Protein AF-0000000084946334 (afdb_homodimer)

Solvent-accessible surface area (backbone atoms only — not comparable to full-atom values): 16985 Å² total; per-residue (Å²): 133,82,80,73,72,42,67,60,25,64,68,60,40,52,51,62,72,65,58,44,69,63,40,27,40,30,40,33,20,52,80,64,54,52,48,90,84,29,99,57,47,50,46,86,84,33,42,79,44,80,56,33,40,30,64,47,22,31,30,51,65,62,51,51,57,37,48,54,71,71,43,62,58,54,29,34,40,33,40,54,61,19,65,70,76,23,49,69,63,46,48,49,48,30,72,74,51,34,62,91,31,55,42,72,37,56,55,83,60,56,43,57,57,49,56,49,67,17,57,30,37,38,33,26,13,13,73,51,66,63,36,45,38,33,38,28,29,34,58,105,59,82,82,78,53,69,67,44,65,75,67,47,82,74,79,131,132,81,82,74,73,42,69,59,25,64,69,61,39,54,51,60,72,64,59,44,69,64,40,28,40,29,40,33,19,51,80,62,54,53,46,90,83,29,98,59,46,49,47,86,84,34,42,80,45,80,56,34,40,29,64,47,23,32,28,52,66,61,52,50,56,38,47,55,72,70,44,61,59,54,30,35,41,34,39,53,60,18,64,72,74,23,50,70,64,45,49,49,47,30,72,74,51,36,60,92,30,56,43,72,37,54,56,83,62,57,44,57,55,51,55,50,68,18,60,30,36,38,33,26,13,13,72,51,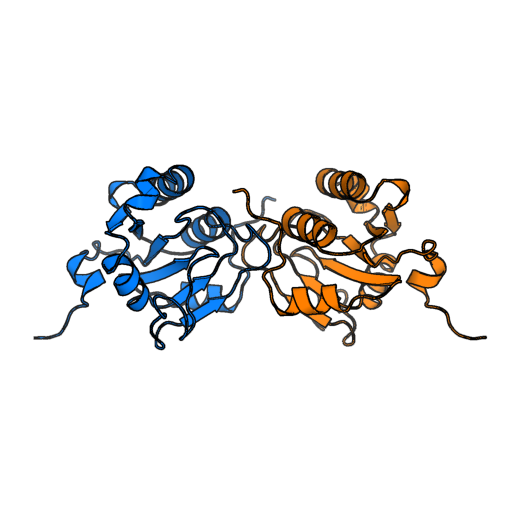67,63,36,44,38,33,38,28,28,35,58,104,60,82,83,77,53,67,66,44,66,73,67,47,83,73,80,132

Structure (mmCIF, N/CA/C/O backbone):
data_AF-0000000084946334-model_v1
#
loop_
_entity.id
_entity.type
_entity.pdbx_description
1 polymer 'D-ribose pyranase'
#
loop_
_atom_site.group_PDB
_atom_site.id
_atom_site.type_symbol
_atom_site.label_atom_id
_atom_site.label_alt_id
_atom_site.label_comp_id
_atom_site.label_asym_id
_atom_site.label_entity_id
_atom_site.label_seq_id
_atom_site.pdbx_PDB_ins_code
_atom_site.Cartn_x
_atom_site.Cartn_y
_atom_site.Cartn_z
_atom_site.occupancy
_atom_site.B_iso_or_equiv
_atom_site.auth_seq_id
_atom_site.auth_comp_id
_atom_site.auth_asym_id
_atom_site.auth_atom_id
_atom_site.pdbx_PDB_model_num
ATOM 1 N N . MET A 1 1 ? -21.203 -2.42 -9.164 1 55.62 1 MET A N 1
ATOM 2 C CA . MET A 1 1 ? -21.125 -1.309 -8.219 1 55.62 1 MET A CA 1
ATOM 3 C C . MET A 1 1 ? -19.688 -0.862 -8.023 1 55.62 1 MET A C 1
ATOM 5 O O . MET A 1 1 ? -18.766 -1.683 -8.062 1 55.62 1 MET A O 1
ATOM 9 N N . LYS A 1 2 ? -19.438 0.463 -8.094 1 67 2 LYS A N 1
ATOM 10 C CA . LYS A 1 2 ? -18.094 0.949 -7.828 1 67 2 LYS A CA 1
ATOM 11 C C . LYS A 1 2 ? -17.766 0.881 -6.34 1 67 2 LYS A C 1
ATOM 13 O O . LYS A 1 2 ? -18.547 1.339 -5.504 1 67 2 LYS A O 1
ATOM 18 N N . PRO A 1 3 ? -16.656 0.311 -6.074 1 76.12 3 PRO A N 1
ATOM 19 C CA . PRO A 1 3 ? -16.359 0.189 -4.645 1 76.12 3 PRO A CA 1
ATOM 20 C C . PRO A 1 3 ? -16.188 1.542 -3.959 1 76.12 3 PRO A C 1
ATOM 22 O O . PRO A 1 3 ? -15.688 2.488 -4.574 1 76.12 3 PRO A O 1
ATOM 25 N N . LYS A 1 4 ? -16.812 1.619 -2.756 1 86.88 4 LYS A N 1
ATOM 26 C CA . LYS A 1 4 ? -16.594 2.787 -1.91 1 86.88 4 LYS A CA 1
ATOM 27 C C . LYS A 1 4 ? -15.141 2.84 -1.432 1 86.88 4 LYS A C 1
ATOM 29 O O . LYS A 1 4 ? -14.508 1.799 -1.226 1 86.88 4 LYS A O 1
ATOM 34 N N . LYS A 1 5 ? -14.609 4.047 -1.265 1 92.75 5 LYS A N 1
ATOM 35 C CA . LYS A 1 5 ? -13.281 4.211 -0.679 1 92.75 5 LYS A CA 1
ATOM 36 C C . LYS A 1 5 ? -13.273 3.809 0.792 1 92.75 5 LYS A C 1
ATOM 38 O O . LYS A 1 5 ? -14.125 4.25 1.566 1 92.75 5 LYS A O 1
ATOM 43 N N . ARG A 1 6 ? -12.375 2.955 1.156 1 94.94 6 ARG A N 1
ATOM 44 C CA . ARG A 1 6 ? -12.227 2.484 2.529 1 94.94 6 ARG A CA 1
ATOM 45 C C . ARG A 1 6 ? -10.758 2.426 2.938 1 94.94 6 ARG A C 1
ATOM 47 O O . ARG A 1 6 ? -9.891 2.182 2.102 1 94.94 6 ARG A O 1
ATOM 54 N N . ILE A 1 7 ? -10.578 2.682 4.141 1 97.56 7 ILE A N 1
ATOM 55 C CA . ILE A 1 7 ? -9.281 2.377 4.742 1 97.56 7 ILE A CA 1
ATOM 56 C C . ILE A 1 7 ? -9.234 0.905 5.145 1 97.56 7 ILE A C 1
ATOM 58 O O . ILE A 1 7 ? -9.961 0.475 6.043 1 97.56 7 ILE A O 1
ATOM 62 N N . LEU A 1 8 ? -8.383 0.169 4.562 1 97 8 LEU A N 1
ATOM 63 C CA . LEU A 1 8 ? -8.359 -1.275 4.766 1 97 8 LEU A CA 1
ATOM 64 C C . LEU A 1 8 ? -7.352 -1.652 5.848 1 97 8 LEU A C 1
ATOM 66 O O . LEU A 1 8 ? -7.531 -2.652 6.547 1 97 8 LEU A O 1
ATOM 70 N N . HIS A 1 9 ? -6.305 -0.856 6.012 1 97.31 9 HIS A N 1
ATOM 71 C CA . HIS A 1 9 ? -5.285 -1.108 7.023 1 97.31 9 HIS A CA 1
ATOM 72 C C . HIS A 1 9 ? -5.828 -0.856 8.43 1 97.31 9 HIS A C 1
ATOM 74 O O . HIS A 1 9 ? -6.16 0.28 8.773 1 97.31 9 HIS A O 1
ATOM 80 N N . GLU A 1 10 ? -5.859 -1.836 9.203 1 95.94 10 GLU A N 1
ATOM 81 C CA . GLU A 1 10 ? -6.559 -1.834 10.484 1 95.94 10 GLU A CA 1
ATOM 82 C C . GLU A 1 10 ? -6.062 -0.708 11.383 1 95.94 10 GLU A C 1
ATOM 84 O O . GLU A 1 10 ? -6.859 0.068 11.914 1 95.94 10 GLU A O 1
ATOM 89 N N . ARG A 1 11 ? -4.723 -0.629 11.578 1 97.75 11 ARG A N 1
ATOM 90 C CA . ARG A 1 11 ? -4.172 0.371 12.484 1 97.75 11 ARG A CA 1
ATOM 91 C C . ARG A 1 11 ? -4.418 1.782 11.961 1 97.75 11 ARG A C 1
ATOM 93 O O . ARG A 1 11 ? -4.758 2.684 12.734 1 97.75 11 ARG A O 1
ATOM 100 N N . LEU A 1 12 ? -4.285 1.991 10.703 1 98.25 12 LEU A N 1
ATOM 101 C CA . LEU A 1 12 ? -4.555 3.297 10.102 1 98.25 12 LEU A CA 1
ATOM 102 C C . LEU A 1 12 ? -6.016 3.688 10.297 1 98.25 12 LEU A C 1
ATOM 104 O O . LEU A 1 12 ? -6.316 4.832 10.648 1 98.25 12 LEU A O 1
ATOM 108 N N . ALA A 1 13 ? -6.867 2.754 10.086 1 97.94 13 ALA A N 1
ATOM 109 C CA . ALA A 1 13 ? -8.289 3.008 10.289 1 97.94 13 ALA A CA 1
ATOM 110 C C . ALA A 1 13 ? -8.57 3.441 11.727 1 97.94 13 ALA A C 1
ATOM 112 O O . ALA A 1 13 ? -9.328 4.387 11.961 1 97.94 13 ALA A O 1
ATOM 113 N N . ALA A 1 14 ? -7.961 2.721 12.633 1 98.06 14 ALA A N 1
ATOM 114 C CA . ALA A 1 14 ? -8.156 3.029 14.047 1 98.06 14 ALA A CA 1
ATOM 115 C C . ALA A 1 14 ? -7.648 4.43 14.383 1 98.06 14 ALA A C 1
ATOM 117 O O . ALA A 1 14 ? -8.297 5.172 15.125 1 98.06 14 ALA A O 1
ATOM 118 N N . VAL A 1 15 ? -6.535 4.836 13.859 1 97.88 15 VAL A N 1
ATOM 119 C CA . VAL A 1 15 ? -5.957 6.152 14.109 1 97.88 15 VAL A CA 1
ATOM 120 C C . VAL A 1 15 ? -6.879 7.234 13.555 1 97.88 15 VAL A C 1
ATOM 122 O O . VAL A 1 15 ? -7.184 8.211 14.242 1 97.88 15 VAL A O 1
ATOM 125 N N . VAL A 1 16 ? -7.379 7.043 12.344 1 97.81 16 VAL A N 1
ATOM 126 C CA . VAL A 1 16 ? -8.242 8.039 11.711 1 97.81 16 VAL A CA 1
ATOM 127 C C . VAL A 1 16 ? -9.523 8.195 12.516 1 97.81 16 VAL A C 1
ATOM 129 O O . VAL A 1 16 ? -9.984 9.312 12.75 1 97.81 16 VAL A O 1
ATOM 132 N N . ALA A 1 17 ? -10.039 7.078 12.984 1 96.56 17 ALA A N 1
ATOM 133 C CA . ALA A 1 17 ? -11.258 7.113 13.789 1 96.56 17 ALA A CA 1
ATOM 134 C C . ALA A 1 17 ? -11.023 7.836 15.109 1 96.56 17 ALA A C 1
ATOM 136 O O . ALA A 1 17 ? -11.953 8.406 15.688 1 96.56 17 ALA A O 1
ATOM 137 N N . SER A 1 18 ? -9.852 7.848 15.547 1 96.88 18 SER A N 1
ATOM 138 C CA . SER A 1 18 ? -9.555 8.383 16.875 1 96.88 18 SER A CA 1
ATOM 139 C C . SER A 1 18 ? -9.07 9.828 16.797 1 96.88 18 SER A C 1
ATOM 141 O O . SER A 1 18 ? -8.82 10.461 17.812 1 96.88 18 SER A O 1
ATOM 143 N N . LEU A 1 19 ? -8.867 10.406 15.648 1 96.62 19 LEU A N 1
ATOM 144 C CA . LEU A 1 19 ? -8.422 11.781 15.477 1 96.62 19 LEU A CA 1
ATOM 145 C C . LEU A 1 19 ? -9.445 12.758 16.047 1 96.62 19 LEU A C 1
ATOM 147 O O . LEU A 1 19 ? -10.656 12.57 15.867 1 96.62 19 LEU A O 1
ATOM 151 N N . ARG A 1 20 ? -8.945 13.734 16.656 1 95 20 ARG A N 1
ATOM 152 C CA . ARG A 1 20 ? -9.781 14.812 17.188 1 95 20 ARG A CA 1
ATOM 153 C C . ARG A 1 20 ? -9.359 16.156 16.625 1 95 20 ARG A C 1
ATOM 155 O O . ARG A 1 20 ? -8.281 16.297 16.047 1 95 20 ARG A O 1
ATOM 162 N N . HIS A 1 21 ? -10.164 17.125 16.859 1 95.31 21 HIS A N 1
ATOM 163 C CA . HIS A 1 21 ? -9.984 18.438 16.266 1 95.31 21 HIS A CA 1
ATOM 164 C C . HIS A 1 21 ? -8.578 18.969 16.531 1 95.31 21 HIS A C 1
ATOM 166 O O . HIS A 1 21 ? -8.133 19.031 17.672 1 95.31 21 HIS A O 1
ATOM 172 N N . GLY A 1 22 ? -7.906 19.266 15.438 1 94.56 22 GLY A N 1
ATOM 173 C CA . GLY A 1 22 ? -6.598 19.891 15.539 1 94.56 22 GLY A CA 1
ATOM 174 C C . GLY A 1 22 ? -5.457 18.891 15.602 1 94.56 22 GLY A C 1
ATOM 175 O O . GLY A 1 22 ? -4.293 19.266 15.445 1 94.56 22 GLY A O 1
ATOM 176 N N . GLU A 1 23 ? -5.738 17.625 15.914 1 96.81 23 GLU A N 1
ATOM 177 C CA . GLU A 1 23 ? -4.699 16.594 15.781 1 96.81 23 GLU A CA 1
ATOM 178 C C . GLU A 1 23 ? -4.293 16.422 14.32 1 96.81 23 GLU A C 1
ATOM 180 O O . GLU A 1 23 ? -5.043 16.781 13.414 1 96.81 23 GLU A O 1
ATOM 185 N N . MET A 1 24 ? -3.094 15.953 14.156 1 98.19 24 MET A N 1
ATOM 186 C CA . MET A 1 24 ? -2.549 15.938 12.805 1 98.19 24 MET A CA 1
ATOM 187 C C . MET A 1 24 ? -1.991 14.562 12.461 1 98.19 24 MET A C 1
ATOM 189 O O . MET A 1 24 ? -1.573 13.82 13.352 1 98.19 24 MET A O 1
ATOM 193 N N . LEU A 1 25 ? -2.049 14.242 11.242 1 98.75 25 LEU A N 1
ATOM 194 C CA . LEU A 1 25 ? -1.525 13.008 10.664 1 98.75 25 LEU A CA 1
ATOM 195 C C . LEU A 1 25 ? -0.525 13.312 9.555 1 98.75 25 LEU A C 1
ATOM 197 O O . LEU A 1 25 ? -0.858 13.992 8.586 1 98.75 25 LEU A O 1
ATOM 201 N N . PHE A 1 26 ? 0.66 12.859 9.711 1 98.75 26 PHE A N 1
ATOM 202 C CA . PHE A 1 26 ? 1.69 13.094 8.703 1 98.75 26 PHE A CA 1
ATOM 203 C C . PHE A 1 26 ? 1.73 11.961 7.695 1 98.75 26 PHE A C 1
ATOM 205 O O . PHE A 1 26 ? 1.967 10.805 8.055 1 98.75 26 PHE A O 1
ATOM 212 N N . ILE A 1 27 ? 1.47 12.203 6.406 1 98.81 27 ILE A N 1
ATOM 213 C CA . ILE A 1 27 ? 1.681 11.297 5.289 1 98.81 27 ILE A CA 1
ATOM 214 C C . ILE A 1 27 ? 3.072 11.508 4.699 1 98.81 27 ILE A C 1
ATOM 216 O O . ILE A 1 27 ? 3.35 12.562 4.113 1 98.81 27 ILE A O 1
ATOM 220 N N . ALA A 1 28 ? 3.898 10.555 4.816 1 98.25 28 ALA A N 1
ATOM 221 C CA . ALA A 1 28 ? 5.312 10.703 4.48 1 98.25 28 ALA A CA 1
ATOM 222 C C . ALA A 1 28 ? 5.648 9.977 3.184 1 98.25 28 ALA A C 1
ATOM 224 O O . ALA A 1 28 ? 5.129 8.883 2.924 1 98.25 28 ALA A O 1
ATOM 225 N N . ASP A 1 29 ? 6.496 10.555 2.432 1 97.25 29 ASP A N 1
ATOM 226 C CA . ASP A 1 29 ? 7.039 9.867 1.262 1 97.25 29 ASP A CA 1
ATOM 227 C C . ASP A 1 29 ? 8.039 8.789 1.671 1 97.25 29 ASP A C 1
ATOM 229 O O . ASP A 1 29 ? 8.398 8.68 2.846 1 97.25 29 ASP A O 1
ATOM 233 N N . ALA A 1 30 ? 8.508 8.055 0.683 1 95.44 30 ALA A N 1
ATOM 234 C CA . ALA A 1 30 ? 9.344 6.887 0.951 1 95.44 30 ALA A CA 1
ATOM 235 C C . ALA A 1 30 ? 10.727 7.297 1.445 1 95.44 30 ALA A C 1
ATOM 237 O O . ALA A 1 30 ? 11.438 6.492 2.049 1 95.44 30 ALA A O 1
ATOM 238 N N . GLY A 1 31 ? 11.109 8.539 1.237 1 93.38 31 GLY A N 1
ATOM 239 C CA . GLY A 1 31 ? 12.438 8.992 1.602 1 93.38 31 GLY A CA 1
ATOM 240 C C . GLY A 1 31 ? 12.508 9.594 2.994 1 93.38 31 GLY A C 1
ATOM 241 O O . GLY A 1 31 ? 13.594 9.891 3.494 1 93.38 31 GLY A O 1
ATOM 242 N N . SER A 1 32 ? 11.398 9.75 3.582 1 92.25 32 SER A N 1
ATOM 243 C CA . SER A 1 32 ? 11.367 10.367 4.906 1 92.25 32 SER A CA 1
ATOM 244 C C . SER A 1 32 ? 11.867 9.398 5.973 1 92.25 32 SER A C 1
ATOM 246 O O . SER A 1 32 ? 11.219 8.391 6.262 1 92.25 32 SER A O 1
ATOM 248 N N . GLY A 1 33 ? 12.984 9.695 6.523 1 91.38 33 GLY A N 1
ATOM 249 C CA . GLY A 1 33 ? 13.523 8.875 7.598 1 91.38 33 GLY A CA 1
ATOM 250 C C . GLY A 1 33 ? 12.836 9.109 8.93 1 91.38 33 GLY A C 1
ATOM 251 O O . GLY A 1 33 ? 12.484 10.242 9.266 1 91.38 33 GLY A O 1
ATOM 252 N N . THR A 1 34 ? 12.648 7.988 9.68 1 91.75 34 THR A N 1
ATOM 253 C CA . THR A 1 34 ? 11.93 8.125 10.945 1 91.75 34 THR A CA 1
ATOM 254 C C . THR A 1 34 ? 12.711 7.465 12.078 1 91.75 34 THR A C 1
ATOM 256 O O . THR A 1 34 ? 12.406 7.672 13.25 1 91.75 34 THR A O 1
ATOM 259 N N . SER A 1 35 ? 13.727 6.719 11.695 1 91.94 35 SER A N 1
ATOM 260 C CA . SER A 1 35 ? 14.445 5.961 12.711 1 91.94 35 SER A CA 1
ATOM 261 C C . SER A 1 35 ? 15.359 6.863 13.539 1 91.94 35 SER A C 1
ATOM 263 O O . SER A 1 35 ? 15.57 8.023 13.188 1 91.94 35 SER A O 1
ATOM 265 N N . SER A 1 36 ? 15.898 6.324 14.656 1 92.5 36 SER A N 1
ATOM 266 C CA . SER A 1 36 ? 16.781 7.078 15.547 1 92.5 36 SER A CA 1
ATOM 267 C C . SER A 1 36 ? 18.078 7.461 14.844 1 92.5 36 SER A C 1
ATOM 269 O O . SER A 1 36 ? 18.812 8.32 15.328 1 92.5 36 SER A O 1
ATOM 271 N N . LYS A 1 37 ? 18.469 6.875 13.727 1 94.19 37 LYS A N 1
ATOM 272 C CA . LYS A 1 37 ? 19.703 7.141 13 1 94.19 37 LYS A CA 1
ATOM 273 C C . LYS A 1 37 ? 19.438 8.031 11.789 1 94.19 37 LYS A C 1
ATOM 275 O O . LYS A 1 37 ? 20.359 8.312 11.008 1 94.19 37 LYS A O 1
ATOM 280 N N . ALA A 1 38 ? 18.141 8.391 11.578 1 93.12 38 ALA A N 1
ATOM 281 C CA . ALA A 1 38 ? 17.797 9.312 10.492 1 93.12 38 ALA A CA 1
ATOM 282 C C . ALA A 1 38 ? 18.438 10.68 10.711 1 93.12 38 ALA A C 1
ATOM 284 O O . ALA A 1 38 ? 18.812 11.023 11.836 1 93.12 38 ALA A O 1
ATOM 285 N N . LEU A 1 39 ? 18.547 11.461 9.578 1 90.06 39 LEU A N 1
ATOM 286 C CA . LEU A 1 39 ? 19.078 12.82 9.664 1 90.06 39 LEU A CA 1
ATOM 287 C C . LEU A 1 39 ? 18.312 13.633 10.711 1 90.06 39 LEU A C 1
ATOM 289 O O . LEU A 1 39 ? 18.906 14.398 11.469 1 90.06 39 LEU A O 1
ATOM 293 N N . TYR A 1 40 ? 17 13.406 10.688 1 92.75 40 TYR A N 1
ATOM 294 C CA . TYR A 1 40 ? 16.109 13.93 11.727 1 92.75 40 TYR A CA 1
ATOM 295 C C . TYR A 1 40 ? 15.172 12.852 12.227 1 92.75 40 TYR A C 1
ATOM 297 O O . TYR A 1 40 ? 14.148 12.562 11.594 1 92.75 40 TYR A O 1
ATOM 305 N N . PRO A 1 41 ? 15.523 12.398 13.344 1 93.94 41 PRO A N 1
ATOM 306 C CA . PRO A 1 41 ? 14.695 11.312 13.859 1 93.94 41 PRO A CA 1
ATOM 307 C C . PRO A 1 41 ? 13.289 11.773 14.242 1 93.94 41 PRO A C 1
ATOM 309 O O . PRO A 1 41 ? 13.109 12.891 14.734 1 93.94 41 PRO A O 1
ATOM 312 N N . LEU A 1 42 ? 12.398 10.969 13.961 1 94.94 42 LEU A N 1
ATOM 313 C CA . LEU A 1 42 ? 11.039 11.219 14.422 1 94.94 42 LEU A CA 1
ATOM 314 C C . LEU A 1 42 ? 10.961 11.117 15.945 1 94.94 42 LEU A C 1
ATOM 316 O O . LEU A 1 42 ? 11.547 10.211 16.547 1 94.94 42 LEU A O 1
ATOM 320 N N . ASP A 1 43 ? 10.219 12.047 16.578 1 95.88 43 ASP A N 1
ATOM 321 C CA . ASP A 1 43 ? 9.984 11.977 18.016 1 95.88 43 ASP A CA 1
ATOM 322 C C . ASP A 1 43 ? 9.359 10.641 18.406 1 95.88 43 ASP A C 1
ATOM 324 O O . ASP A 1 43 ? 8.461 10.148 17.719 1 95.88 43 ASP A O 1
ATOM 328 N N . SER A 1 44 ? 9.836 10.023 19.484 1 95.44 44 SER A N 1
ATOM 329 C CA . SER A 1 44 ? 9.438 8.68 19.906 1 95.44 44 SER A CA 1
ATOM 330 C C . SER A 1 44 ? 7.969 8.633 20.312 1 95.44 44 SER A C 1
ATOM 332 O O . SER A 1 44 ? 7.379 7.559 20.391 1 95.44 44 SER A O 1
ATOM 334 N N . SER A 1 45 ? 7.387 9.789 20.625 1 95.81 45 SER A N 1
ATOM 335 C CA . SER A 1 45 ? 5.984 9.828 21.031 1 95.81 45 SER A CA 1
ATOM 336 C C . SER A 1 45 ? 5.055 9.75 19.812 1 95.81 45 SER A C 1
ATOM 338 O O . SER A 1 45 ? 3.854 9.523 19.969 1 95.81 45 SER A O 1
ATOM 340 N N . VAL A 1 46 ? 5.574 9.961 18.625 1 97.19 46 VAL A N 1
ATOM 341 C CA . VAL A 1 46 ? 4.781 9.906 17.406 1 97.19 46 VAL A CA 1
ATOM 342 C C . VAL A 1 46 ? 4.637 8.453 16.953 1 97.19 46 VAL A C 1
ATOM 344 O O . VAL A 1 46 ? 5.629 7.734 16.812 1 97.19 46 VAL A O 1
ATOM 347 N N . GLU A 1 47 ? 3.428 8.031 16.781 1 97.81 47 GLU A N 1
ATOM 348 C CA . GLU A 1 47 ? 3.199 6.68 16.297 1 97.81 47 GLU A CA 1
ATOM 349 C C . GLU A 1 47 ? 3.66 6.535 14.844 1 97.81 47 GLU A C 1
ATOM 351 O O . GLU A 1 47 ? 3.387 7.402 14.016 1 97.81 47 GLU A O 1
ATOM 356 N N . TYR A 1 48 ? 4.336 5.465 14.617 1 97.5 48 TYR A N 1
ATOM 357 C CA . TYR A 1 48 ? 4.844 5.176 13.273 1 97.5 48 TYR A CA 1
ATOM 358 C C . TYR A 1 48 ? 4.078 4.023 12.641 1 97.5 48 TYR A C 1
ATOM 360 O O . TYR A 1 48 ? 4.098 2.9 13.141 1 97.5 48 TYR A O 1
ATOM 368 N N . ILE A 1 49 ? 3.342 4.293 11.562 1 97.88 49 ILE A N 1
ATOM 369 C CA . ILE A 1 49 ? 2.596 3.307 10.789 1 97.88 49 ILE A CA 1
ATOM 370 C C . ILE A 1 49 ? 3.25 3.123 9.422 1 97.88 49 ILE A C 1
ATOM 372 O O . ILE A 1 49 ? 3.098 3.969 8.531 1 97.88 49 ILE A O 1
ATOM 376 N N . ASP A 1 50 ? 3.914 2.051 9.258 1 97.44 50 ASP A N 1
ATOM 377 C CA . ASP A 1 50 ? 4.625 1.747 8.023 1 97.44 50 ASP A CA 1
ATOM 378 C C . ASP A 1 50 ? 3.732 0.979 7.051 1 97.44 50 ASP A C 1
ATOM 380 O O . ASP A 1 50 ? 3.373 -0.172 7.309 1 97.44 50 ASP A O 1
ATOM 384 N N . VAL A 1 51 ? 3.391 1.682 5.895 1 98.25 51 VAL A N 1
ATOM 385 C CA . VAL A 1 51 ? 2.527 1.005 4.934 1 98.25 51 VAL A CA 1
ATOM 386 C C . VAL A 1 51 ? 3.227 0.919 3.582 1 98.25 51 VAL A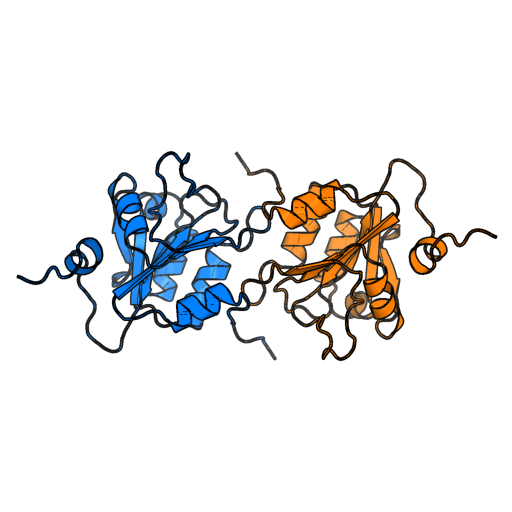 C 1
ATOM 388 O O . VAL A 1 51 ? 2.584 0.681 2.557 1 98.25 51 VAL A O 1
ATOM 391 N N . GLU A 1 52 ? 4.484 1.224 3.543 1 97.5 52 GLU A N 1
ATOM 392 C CA . GLU A 1 52 ? 5.223 1.067 2.295 1 97.5 52 GLU A CA 1
ATOM 393 C C . GLU A 1 52 ? 5.227 -0.387 1.834 1 97.5 52 GLU A C 1
ATOM 395 O O . GLU A 1 52 ? 5.383 -1.302 2.645 1 97.5 52 GLU A O 1
ATOM 400 N N . VAL A 1 53 ? 5.031 -0.578 0.51 1 98.19 53 VAL A N 1
ATOM 401 C CA . VAL A 1 53 ? 5.004 -1.944 0 1 98.19 53 VAL A CA 1
ATOM 402 C C . VAL A 1 53 ? 6.051 -2.109 -1.099 1 98.19 53 VAL A C 1
ATOM 404 O O . VAL A 1 53 ? 7.012 -2.865 -0.94 1 98.19 53 VAL A O 1
ATOM 407 N N . VAL A 1 54 ? 5.879 -1.355 -2.168 1 97.5 54 VAL A N 1
ATOM 408 C CA . VAL A 1 54 ? 6.832 -1.293 -3.27 1 97.5 54 VAL A CA 1
ATOM 409 C C . VAL A 1 54 ? 7.047 0.161 -3.686 1 97.5 54 VAL A C 1
ATOM 411 O O . VAL A 1 54 ? 6.293 1.048 -3.279 1 97.5 54 VAL A O 1
ATOM 414 N N . THR A 1 55 ? 8.086 0.363 -4.473 1 96.12 55 THR A N 1
ATOM 415 C CA . THR A 1 55 ? 8.359 1.712 -4.957 1 96.12 55 THR A CA 1
ATOM 416 C C . THR A 1 55 ? 7.121 2.312 -5.613 1 96.12 55 THR A C 1
ATOM 418 O O . THR A 1 55 ? 6.539 1.708 -6.516 1 96.12 55 THR A O 1
ATOM 421 N N . GLY A 1 56 ? 6.676 3.447 -5.027 1 96.69 56 GLY A N 1
ATOM 422 C CA . GLY A 1 56 ? 5.578 4.191 -5.621 1 96.69 56 GLY A CA 1
ATOM 423 C C . GLY A 1 56 ? 4.227 3.816 -5.055 1 96.69 56 GLY A C 1
ATOM 424 O O . GLY A 1 56 ? 3.217 4.457 -5.359 1 96.69 56 GLY A O 1
ATOM 425 N N . SER A 1 57 ? 4.191 2.764 -4.164 1 97.75 57 SER A N 1
ATOM 426 C CA . SER A 1 57 ? 2.895 2.262 -3.719 1 97.75 57 SER A CA 1
ATOM 427 C C . SER A 1 57 ? 2.947 1.804 -2.266 1 97.75 57 SER A C 1
ATOM 429 O O . SER A 1 57 ? 3.885 1.113 -1.86 1 97.75 57 SER A O 1
ATOM 431 N N . PRO A 1 58 ? 1.768 2.166 -1.564 1 98 58 PRO A N 1
ATOM 432 C CA . PRO A 1 58 ? 0.732 3.139 -1.922 1 98 58 PRO A CA 1
ATOM 433 C C . PRO A 1 58 ? 1.299 4.527 -2.203 1 98 58 PRO A C 1
ATOM 435 O O . PRO A 1 58 ? 2.305 4.922 -1.608 1 98 58 PRO A O 1
ATOM 438 N N . SER A 1 59 ? 0.647 5.203 -3.1 1 98.25 59 SER A N 1
ATOM 439 C CA . SER A 1 59 ? 1.077 6.559 -3.422 1 98.25 59 SER A CA 1
ATOM 440 C C . SER A 1 59 ? 0.46 7.574 -2.467 1 98.25 59 SER A C 1
ATOM 442 O O . SER A 1 59 ? -0.502 7.266 -1.761 1 98.25 59 SER A O 1
ATOM 444 N N . PHE A 1 60 ? 1.022 8.742 -2.494 1 98.56 60 PHE A N 1
ATOM 445 C CA . PHE A 1 60 ? 0.456 9.867 -1.761 1 98.56 60 PHE A CA 1
ATOM 446 C C . PHE A 1 60 ? -1.001 10.094 -2.148 1 98.56 60 PHE A C 1
ATOM 448 O O . PHE A 1 60 ? -1.866 10.234 -1.281 1 98.56 60 PHE A O 1
ATOM 455 N N . GLU A 1 61 ? -1.262 10.055 -3.426 1 98.56 61 GLU A N 1
ATOM 456 C CA . GLU A 1 61 ? -2.609 10.281 -3.941 1 98.56 61 GLU A CA 1
ATOM 457 C C . GLU A 1 61 ? -3.58 9.219 -3.439 1 98.56 61 GLU A C 1
ATOM 459 O O . GLU A 1 61 ? -4.688 9.531 -3.002 1 98.56 61 GLU A O 1
ATOM 464 N N . ASP A 1 62 ? -3.115 7.91 -3.49 1 97.75 62 ASP A N 1
ATOM 465 C CA . ASP A 1 62 ? -3.961 6.828 -3 1 97.75 62 ASP A CA 1
ATOM 466 C C . ASP A 1 62 ? -4.398 7.082 -1.56 1 97.75 62 ASP A C 1
ATOM 468 O O . ASP A 1 62 ? -5.586 6.984 -1.238 1 97.75 62 ASP A O 1
ATOM 472 N N . ILE A 1 63 ? -3.463 7.453 -0.745 1 98.31 63 ILE A N 1
ATOM 473 C CA . ILE A 1 63 ? -3.67 7.574 0.694 1 98.31 63 ILE A CA 1
ATOM 474 C C . ILE A 1 63 ? -4.516 8.812 0.991 1 98.31 63 ILE A C 1
ATOM 476 O O . ILE A 1 63 ? -5.57 8.711 1.617 1 98.31 63 ILE A O 1
ATOM 480 N N . VAL A 1 64 ? -4.172 9.938 0.436 1 98.69 64 VAL A N 1
ATOM 481 C CA . VAL A 1 64 ? -4.781 11.203 0.822 1 98.69 64 VAL A CA 1
ATOM 482 C C . VAL A 1 64 ? -6.219 11.266 0.317 1 98.69 64 VAL A C 1
ATOM 484 O O . VAL A 1 64 ? -7.117 11.711 1.034 1 98.69 64 VAL A O 1
ATOM 487 N N . THR A 1 65 ? -6.418 10.789 -0.895 1 98.5 65 THR A N 1
ATOM 488 C CA . THR A 1 65 ? -7.77 10.812 -1.441 1 98.5 65 THR A CA 1
ATOM 489 C C . THR A 1 65 ? -8.711 9.961 -0.595 1 98.5 65 THR A C 1
ATOM 491 O O . THR A 1 65 ? -9.844 10.359 -0.329 1 98.5 65 THR A O 1
ATOM 494 N N . THR A 1 66 ? -8.242 8.836 -0.176 1 98.38 66 THR A N 1
ATOM 495 C CA . THR A 1 66 ? -9.07 7.945 0.63 1 98.38 66 THR A CA 1
ATOM 496 C C . THR A 1 66 ? -9.289 8.523 2.025 1 98.38 66 THR A C 1
ATOM 498 O O . THR A 1 66 ? -10.398 8.484 2.555 1 98.38 66 THR A O 1
ATOM 501 N N . LEU A 1 67 ? -8.227 9.047 2.641 1 98.38 67 LEU A N 1
ATOM 502 C CA . LEU A 1 67 ? -8.344 9.602 3.986 1 98.38 67 LEU A CA 1
ATOM 503 C C . LEU A 1 67 ? -9.32 10.766 4.02 1 98.38 67 LEU A C 1
ATOM 505 O O . LEU A 1 67 ? -10.148 10.867 4.93 1 98.38 67 LEU A O 1
ATOM 509 N N . VAL A 1 68 ? -9.25 11.633 3.012 1 97.75 68 VAL A N 1
ATOM 510 C CA . VAL A 1 68 ? -10.133 12.797 2.979 1 97.75 68 VAL A CA 1
ATOM 511 C C . VAL A 1 68 ? -11.57 12.352 2.74 1 97.75 68 VAL A C 1
ATOM 513 O O . VAL A 1 68 ? -12.508 12.938 3.283 1 97.75 68 VAL A O 1
ATOM 516 N N . ALA A 1 69 ? -11.742 11.297 2.029 1 96.94 69 ALA A N 1
ATOM 517 C CA . ALA A 1 69 ? -13.07 10.773 1.748 1 96.94 69 ALA A CA 1
ATOM 518 C C . ALA A 1 69 ? -13.664 10.094 2.979 1 96.94 69 ALA A C 1
ATOM 520 O O . ALA A 1 69 ? -14.883 10.117 3.184 1 96.94 69 ALA A O 1
ATOM 521 N N . CYS A 1 70 ? -12.836 9.5 3.793 1 96.06 70 CYS A N 1
ATOM 522 C CA . CYS A 1 70 ? -13.305 8.641 4.875 1 96.06 70 CYS A CA 1
ATOM 523 C C . CYS A 1 70 ? -13.242 9.359 6.215 1 96.06 70 CYS A C 1
ATOM 525 O O . CYS A 1 70 ? -13.852 8.922 7.191 1 96.06 70 CYS A O 1
ATOM 527 N N . GLY A 1 71 ? -12.477 10.43 6.246 1 94.81 71 GLY A N 1
ATOM 528 C CA . GLY A 1 71 ? -12.273 11.141 7.5 1 94.81 71 GLY A CA 1
ATOM 529 C C . GLY A 1 71 ? -12.594 12.625 7.406 1 94.81 71 GLY A C 1
ATOM 530 O O . GLY A 1 71 ? -12.875 13.133 6.32 1 94.81 71 GLY A O 1
ATOM 531 N N . ASP A 1 72 ? -12.594 13.258 8.555 1 94.94 72 ASP A N 1
ATOM 532 C CA . ASP A 1 72 ? -12.836 14.695 8.633 1 94.94 72 ASP A CA 1
ATOM 533 C C . ASP A 1 72 ? -11.523 15.469 8.727 1 94.94 72 ASP A C 1
ATOM 535 O O . ASP A 1 72 ? -10.914 15.547 9.797 1 94.94 72 ASP A O 1
ATOM 539 N N . PHE A 1 73 ? -11.109 16.016 7.625 1 97.62 73 PHE A N 1
ATOM 540 C CA . PHE A 1 73 ? -9.906 16.828 7.566 1 97.62 73 PHE A CA 1
ATOM 541 C C . PHE A 1 73 ? -10.219 18.234 7.074 1 97.62 73 PHE A C 1
ATOM 543 O O . PHE A 1 73 ? -10.922 18.406 6.078 1 97.62 73 PHE A O 1
ATOM 550 N N . GLU A 1 74 ? -9.68 19.234 7.715 1 96.62 74 GLU A N 1
ATOM 551 C CA . GLU A 1 74 ? -10.062 20.609 7.383 1 96.62 74 GLU A CA 1
ATOM 552 C C . GLU A 1 74 ? -8.961 21.312 6.594 1 96.62 74 GLU A C 1
ATOM 554 O O . GLU A 1 74 ? -9.188 22.391 6.035 1 96.62 74 GLU A O 1
ATOM 559 N N . GLY A 1 75 ? -7.73 20.781 6.613 1 97.81 75 GLY A N 1
ATOM 560 C CA . GLY A 1 75 ? -6.625 21.406 5.906 1 97.81 75 GLY A CA 1
ATOM 561 C C . GLY A 1 75 ? -5.371 20.547 5.879 1 97.81 75 GLY A C 1
ATOM 562 O O . GLY A 1 75 ? -5.398 19.391 6.301 1 97.81 75 GLY A O 1
ATOM 563 N N . ALA A 1 76 ? -4.34 21.156 5.312 1 98.69 76 ALA A N 1
ATOM 564 C CA . ALA A 1 76 ? -3.047 20.484 5.23 1 98.69 76 ALA A CA 1
ATOM 565 C C . ALA A 1 76 ? -1.896 21.484 5.328 1 98.69 76 ALA A C 1
ATOM 567 O O . ALA A 1 76 ? -2.076 22.672 5.074 1 98.69 76 ALA A O 1
ATOM 568 N N . ILE A 1 77 ? -0.771 20.969 5.781 1 98.69 77 ILE A N 1
ATOM 569 C CA . ILE A 1 77 ? 0.493 21.688 5.754 1 98.69 77 ILE A CA 1
ATOM 570 C C . ILE A 1 77 ? 1.464 21 4.797 1 98.69 77 ILE A C 1
ATOM 572 O O . ILE A 1 77 ? 1.676 19.797 4.879 1 98.69 77 ILE A O 1
ATOM 576 N N . VAL A 1 78 ? 1.985 21.766 3.906 1 98.75 78 VAL A N 1
ATOM 577 C CA . VAL A 1 78 ? 2.949 21.234 2.943 1 98.75 78 VAL A CA 1
ATOM 578 C C . VAL A 1 78 ? 4.234 22.062 3.004 1 98.75 78 VAL A C 1
ATOM 580 O O . VAL A 1 78 ? 4.277 23.109 3.637 1 98.75 78 VAL A O 1
ATOM 583 N N . THR A 1 79 ? 5.246 21.484 2.352 1 98.06 79 THR A N 1
ATOM 584 C CA . THR A 1 79 ? 6.477 22.266 2.246 1 98.06 79 THR A CA 1
ATOM 585 C C . THR A 1 79 ? 6.387 23.266 1.103 1 98.06 79 THR A C 1
ATOM 587 O O . THR A 1 79 ? 5.711 23.016 0.102 1 98.06 79 THR A O 1
ATOM 590 N N . GLU A 1 80 ? 7.141 24.312 1.211 1 97.75 80 GLU A N 1
ATOM 591 C CA . GLU A 1 80 ? 7.258 25.25 0.102 1 97.75 80 GLU A CA 1
ATOM 592 C C . GLU A 1 80 ? 7.816 24.562 -1.144 1 97.75 80 GLU A C 1
ATOM 594 O O . GLU A 1 80 ? 7.441 24.906 -2.268 1 97.75 80 GLU A O 1
ATOM 599 N N . ASP A 1 81 ? 8.609 23.625 -0.933 1 97.81 81 ASP A N 1
ATOM 600 C CA . ASP A 1 81 ? 9.234 22.891 -2.023 1 97.81 81 ASP A CA 1
ATOM 601 C C . ASP A 1 81 ? 8.195 22.109 -2.83 1 97.81 81 ASP A C 1
ATOM 603 O O . ASP A 1 81 ? 8.281 22.031 -4.059 1 97.81 81 ASP A O 1
ATOM 607 N N . MET A 1 82 ? 7.188 21.531 -2.141 1 97.69 82 MET A N 1
ATOM 608 C CA . MET A 1 82 ? 6.137 20.828 -2.873 1 97.69 82 MET A CA 1
ATOM 609 C C . MET A 1 82 ? 5.477 21.75 -3.893 1 97.69 82 MET A C 1
ATOM 611 O O . MET A 1 82 ? 5.254 21.359 -5.039 1 97.69 82 MET A O 1
ATOM 615 N N . ILE A 1 83 ? 5.191 22.953 -3.453 1 97.62 83 ILE A N 1
ATOM 616 C CA . ILE A 1 83 ? 4.5 23.906 -4.301 1 97.62 83 ILE A CA 1
ATOM 617 C C . ILE A 1 83 ? 5.332 24.188 -5.555 1 97.62 83 ILE A C 1
ATOM 619 O O . ILE A 1 83 ? 4.785 24.359 -6.645 1 97.62 83 ILE A O 1
ATOM 623 N N . GLU A 1 84 ? 6.574 24.078 -5.406 1 97.38 84 GLU A N 1
ATOM 624 C CA . GLU A 1 84 ? 7.477 24.422 -6.504 1 97.38 84 GLU A CA 1
ATOM 625 C C . GLU A 1 84 ? 7.723 23.219 -7.406 1 97.38 84 GLU A C 1
ATOM 627 O O . GLU A 1 84 ? 7.738 23.344 -8.633 1 97.38 84 GLU A O 1
ATOM 632 N N . VAL A 1 85 ? 7.875 22 -6.855 1 97.62 85 VAL A N 1
ATOM 633 C CA . VAL A 1 85 ? 8.469 20.938 -7.656 1 97.62 85 VAL A CA 1
ATOM 634 C C . VAL A 1 85 ? 7.477 19.781 -7.789 1 97.62 85 VAL A C 1
ATOM 636 O O . VAL A 1 85 ? 7.715 18.828 -8.547 1 97.62 85 VAL A O 1
ATOM 639 N N . ASN A 1 86 ? 6.387 19.797 -7.043 1 98 86 ASN A N 1
ATOM 640 C CA . ASN A 1 86 ? 5.391 18.734 -7.062 1 98 86 ASN A CA 1
ATOM 641 C C . ASN A 1 86 ? 3.973 19.297 -7.152 1 98 86 ASN A C 1
ATOM 643 O O . ASN A 1 86 ? 3.158 19.078 -6.254 1 98 86 ASN A O 1
ATOM 647 N N . GLN A 1 87 ? 3.68 19.906 -8.219 1 97.88 87 GLN A N 1
ATOM 648 C CA . GLN A 1 87 ? 2.404 20.578 -8.43 1 97.88 87 GLN A CA 1
ATOM 649 C C . GLN A 1 87 ? 1.25 19.594 -8.469 1 97.88 87 GLN A C 1
ATOM 651 O O . GLN A 1 87 ? 0.141 19.891 -8.023 1 97.88 87 GLN A O 1
ATOM 656 N N . LYS A 1 88 ? 1.586 18.422 -8.961 1 98.12 88 LYS A N 1
ATOM 657 C CA . LYS A 1 88 ? 0.549 17.391 -9.039 1 98.12 88 LYS A CA 1
ATOM 658 C C . LYS A 1 88 ? -0.062 17.141 -7.66 1 98.12 88 LYS A C 1
ATOM 660 O O . LYS A 1 88 ? -1.28 17.203 -7.492 1 98.12 88 LYS A O 1
ATOM 665 N N . ASP A 1 89 ? 0.721 16.844 -6.707 1 98.56 89 ASP A N 1
ATOM 666 C CA . ASP A 1 89 ? 0.221 16.547 -5.371 1 98.56 89 ASP A CA 1
ATOM 667 C C . ASP A 1 89 ? -0.319 17.797 -4.691 1 98.56 89 ASP A C 1
ATOM 669 O O . ASP A 1 89 ? -1.289 17.734 -3.932 1 98.56 89 ASP A O 1
ATOM 673 N N . TYR A 1 90 ? 0.325 18.938 -4.988 1 98.69 90 TYR A N 1
ATOM 674 C CA . TYR A 1 90 ? -0.185 20.188 -4.438 1 98.69 90 TYR A CA 1
ATOM 675 C C . TYR A 1 90 ? -1.606 20.453 -4.918 1 98.69 90 TYR A C 1
ATOM 677 O O . TYR A 1 90 ? -2.492 20.766 -4.113 1 98.69 90 TYR A O 1
ATOM 685 N N . GLN A 1 91 ? -1.8 20.297 -6.191 1 98.81 91 GLN A N 1
ATOM 686 C CA . GLN A 1 91 ? -3.115 20.562 -6.766 1 98.81 91 GLN A CA 1
ATOM 687 C C . GLN A 1 91 ? -4.145 19.547 -6.277 1 98.81 91 GLN A C 1
ATOM 689 O O . GLN A 1 91 ? -5.316 19.891 -6.09 1 98.81 91 GLN A O 1
ATOM 694 N N . LEU A 1 92 ? -3.691 18.375 -6.07 1 98.81 92 LEU A N 1
ATOM 695 C CA . LEU A 1 92 ? -4.57 17.375 -5.48 1 98.81 92 LEU A CA 1
ATOM 696 C C . LEU A 1 92 ? -5.117 17.844 -4.141 1 98.81 92 LEU A C 1
ATOM 698 O O . LEU A 1 92 ? -6.32 17.766 -3.891 1 98.81 92 LEU A O 1
ATOM 702 N N . LEU A 1 93 ? -4.262 18.344 -3.312 1 98.81 93 LEU A N 1
ATOM 703 C CA . LEU A 1 93 ? -4.668 18.828 -1.996 1 98.81 93 LEU A CA 1
ATOM 704 C C . LEU A 1 93 ? -5.605 20.016 -2.121 1 98.81 93 LEU A C 1
ATOM 706 O O . LEU A 1 93 ? -6.59 20.125 -1.388 1 98.81 93 LEU A O 1
ATOM 710 N N . VAL A 1 94 ? -5.262 20.906 -3.039 1 98.81 94 VAL A N 1
ATOM 711 C CA . VAL A 1 94 ? -6.098 22.078 -3.271 1 98.81 94 VAL A CA 1
ATOM 712 C C . VAL A 1 94 ? -7.5 21.641 -3.691 1 98.81 94 VAL A C 1
ATOM 714 O O . VAL A 1 94 ? -8.492 22.172 -3.193 1 98.81 94 VAL A O 1
ATOM 717 N N . ASP A 1 95 ? -7.555 20.688 -4.586 1 98.75 95 ASP A N 1
ATOM 718 C CA . ASP A 1 95 ? -8.836 20.203 -5.082 1 98.75 95 ASP A CA 1
ATOM 719 C C . ASP A 1 95 ? -9.641 19.547 -3.965 1 98.75 95 ASP A C 1
ATOM 721 O O . ASP A 1 95 ? -10.867 19.672 -3.912 1 98.75 95 ASP A O 1
ATOM 725 N N . LEU A 1 96 ? -8.984 18.875 -3.104 1 98.44 96 LEU A N 1
ATOM 726 C CA . LEU A 1 96 ? -9.656 18.094 -2.078 1 98.44 96 LEU A CA 1
ATOM 727 C C . LEU A 1 96 ? -10.078 18.969 -0.906 1 98.44 96 LEU A C 1
ATOM 729 O O . LEU A 1 96 ? -11.148 18.766 -0.323 1 98.44 96 LEU A O 1
ATOM 733 N N . LEU A 1 97 ? -9.234 19.984 -0.556 1 98 97 LEU A N 1
ATOM 734 C CA . LEU A 1 97 ? -9.43 20.656 0.728 1 98 97 LEU A CA 1
ATOM 735 C C . LEU A 1 97 ? -9.688 22.141 0.532 1 98 97 LEU A C 1
ATOM 737 O O . LEU A 1 97 ? -10.125 22.828 1.462 1 98 97 LEU A O 1
ATOM 741 N N . GLY A 1 98 ? -9.43 22.641 -0.714 1 97.94 98 GLY A N 1
ATOM 742 C CA . GLY A 1 98 ? -9.516 24.062 -0.972 1 97.94 98 GLY A CA 1
ATOM 743 C C . GLY A 1 98 ? -8.211 24.797 -0.745 1 97.94 98 GLY A C 1
ATOM 744 O O . GLY A 1 98 ? -7.551 24.594 0.277 1 97.94 98 GLY A O 1
ATOM 745 N N . LYS A 1 99 ? -7.871 25.672 -1.594 1 98.25 99 LYS A N 1
ATOM 746 C CA . LYS A 1 99 ? -6.594 26.391 -1.573 1 98.25 99 LYS A CA 1
ATOM 747 C C . LYS A 1 99 ? -6.406 27.141 -0.259 1 98.25 99 LYS A C 1
ATOM 749 O O . LYS A 1 99 ? -5.301 27.172 0.289 1 98.25 99 LYS A O 1
ATOM 754 N N . LYS A 1 100 ? -7.426 27.734 0.256 1 96.94 100 LYS A N 1
ATOM 755 C CA . LYS A 1 100 ? -7.34 28.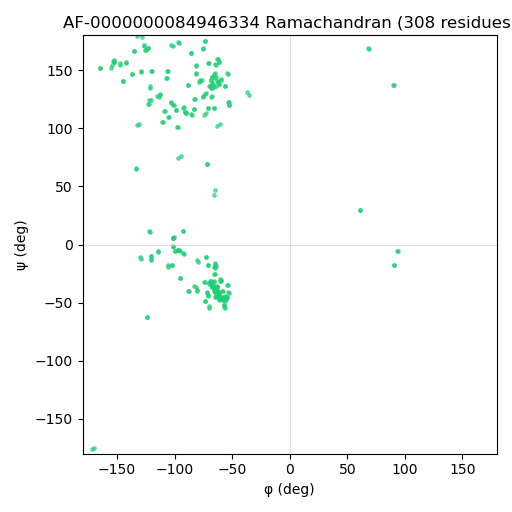547 1.465 1 96.94 100 LYS A CA 1
ATOM 756 C C . LYS A 1 100 ? -6.957 27.703 2.674 1 96.94 100 LYS A C 1
ATOM 758 O O . LYS A 1 100 ? -6.547 28.234 3.707 1 96.94 100 LYS A O 1
ATOM 763 N N . ASN A 1 101 ? -7.133 26.375 2.555 1 97.38 101 ASN A N 1
ATOM 764 C CA . ASN A 1 101 ? -6.898 25.484 3.682 1 97.38 101 ASN A CA 1
ATOM 765 C C . ASN A 1 101 ? -5.555 24.781 3.564 1 97.38 101 ASN A C 1
ATOM 767 O O . ASN A 1 101 ? -5.258 23.859 4.336 1 97.38 101 ASN A O 1
ATOM 771 N N . ILE A 1 102 ? -4.77 25.156 2.568 1 98.5 102 ILE A N 1
ATOM 772 C CA . ILE A 1 102 ? -3.426 24.609 2.41 1 98.5 102 ILE A CA 1
ATOM 773 C C . ILE A 1 102 ? -2.4 25.625 2.934 1 98.5 102 ILE A C 1
ATOM 775 O O . ILE A 1 102 ? -2.297 26.734 2.418 1 98.5 102 ILE A O 1
ATOM 779 N N . HIS A 1 103 ? -1.654 25.203 3.912 1 98.06 103 HIS A N 1
ATOM 780 C CA . HIS A 1 103 ? -0.604 26.016 4.504 1 98.06 103 HIS A CA 1
ATOM 781 C C . HIS A 1 103 ? 0.778 25.547 4.074 1 98.06 103 HIS A C 1
ATOM 783 O O . HIS A 1 103 ? 0.974 24.344 3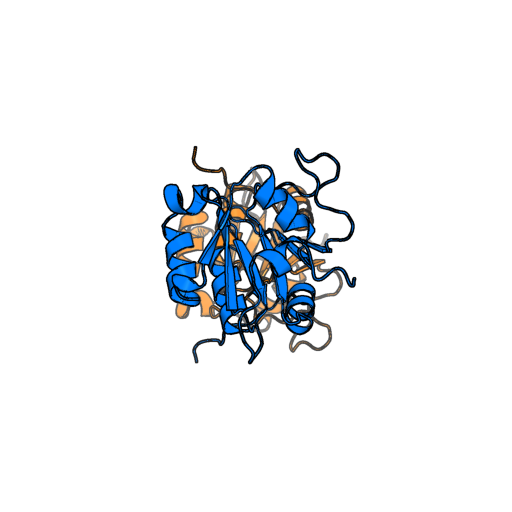.814 1 98.06 103 HIS A O 1
ATOM 789 N N . SER A 1 104 ? 1.675 26.453 3.996 1 97.81 104 SER A N 1
ATOM 790 C CA . SER A 1 104 ? 3.037 26.094 3.621 1 97.81 104 SER A CA 1
ATOM 791 C C . SER A 1 104 ? 4.031 26.469 4.715 1 97.81 104 SER A C 1
ATOM 793 O O . SER A 1 104 ? 3.793 27.391 5.484 1 97.81 104 SER A O 1
ATOM 795 N N . MET A 1 105 ? 5.043 25.656 4.746 1 96.75 105 MET A N 1
ATOM 796 C CA . MET A 1 105 ? 6.105 25.859 5.723 1 96.75 105 MET A CA 1
ATOM 797 C C . MET A 1 105 ? 7.469 25.531 5.125 1 96.75 105 MET A C 1
ATOM 799 O O . MET A 1 105 ? 7.559 24.797 4.145 1 96.75 105 MET A O 1
ATOM 803 N N . HIS A 1 106 ? 8.484 26.172 5.766 1 97.06 106 HIS A N 1
ATOM 804 C CA . HIS A 1 106 ? 9.844 25.812 5.387 1 97.06 106 HIS A CA 1
ATOM 805 C C . HIS A 1 106 ? 10.156 24.375 5.742 1 97.06 106 HIS A C 1
ATOM 807 O O . HIS A 1 106 ? 9.781 23.891 6.816 1 97.06 106 HIS A O 1
ATOM 813 N N . TYR A 1 107 ? 10.883 23.828 4.895 1 95.19 107 TYR A N 1
ATOM 814 C CA . TYR A 1 107 ? 11.125 22.391 5.047 1 95.19 107 TYR A CA 1
ATOM 815 C C . TYR A 1 107 ? 12.008 22.109 6.258 1 95.19 107 TYR A C 1
ATOM 817 O O . TYR A 1 107 ? 11.617 21.344 7.152 1 95.19 107 TYR A O 1
ATOM 825 N N . ILE A 1 108 ? 13.227 22.75 6.426 1 92.5 108 ILE A N 1
ATOM 826 C CA . ILE A 1 108 ? 14.133 22.516 7.543 1 92.5 108 ILE A CA 1
ATOM 827 C C . ILE A 1 108 ? 14.391 23.828 8.281 1 92.5 108 ILE A C 1
ATOM 829 O O . ILE A 1 108 ? 14.766 24.828 7.664 1 92.5 108 ILE A O 1
ATOM 833 N N . PRO A 1 109 ? 14.109 23.75 9.523 1 93.94 109 PRO A N 1
ATOM 834 C CA . PRO A 1 109 ? 13.711 22.625 10.383 1 93.94 109 PRO A CA 1
ATOM 835 C C . PRO A 1 109 ? 12.203 22.578 10.633 1 93.94 109 PRO A C 1
ATOM 837 O O . PRO A 1 109 ? 11.703 21.625 11.227 1 93.94 109 PRO A O 1
ATOM 840 N N . GLU A 1 110 ? 11.477 23.594 10.148 1 95.31 110 GLU A N 1
ATOM 841 C CA . GLU A 1 110 ? 10.109 23.828 10.602 1 95.31 110 GLU A CA 1
ATOM 842 C C . GLU A 1 110 ? 9.211 22.625 10.312 1 95.31 110 GLU A C 1
ATOM 844 O O . GLU A 1 110 ? 8.461 22.188 11.188 1 95.31 110 GLU A O 1
ATOM 849 N N . TYR A 1 111 ? 9.281 22.125 9.156 1 96.31 111 TYR A N 1
ATOM 850 C CA . TYR A 1 111 ? 8.422 21.016 8.781 1 96.31 111 TYR A CA 1
ATOM 851 C C . TYR A 1 111 ? 8.75 19.766 9.602 1 96.31 111 TYR A C 1
ATOM 853 O O . TYR A 1 111 ? 7.848 19.047 10.031 1 96.31 111 TYR A O 1
ATOM 861 N N . TYR A 1 112 ? 10.047 19.547 9.844 1 93.69 112 TYR A N 1
ATOM 862 C CA . TYR A 1 112 ? 10.461 18.422 10.656 1 93.69 112 TYR A CA 1
ATOM 863 C C . TYR A 1 112 ? 9.922 18.547 12.078 1 93.69 112 TYR A C 1
ATOM 865 O O . TYR A 1 112 ? 9.461 17.562 12.656 1 93.69 112 TYR A O 1
ATOM 873 N N . GLU A 1 113 ? 9.977 19.703 12.609 1 94.25 113 GLU A N 1
ATOM 874 C CA . GLU A 1 113 ? 9.438 19.953 13.938 1 94.25 113 GLU A CA 1
ATOM 875 C C . GLU A 1 113 ? 7.93 19.719 13.977 1 94.25 113 GLU A C 1
ATOM 877 O O . GLU A 1 113 ? 7.402 19.203 14.961 1 94.25 113 GLU A O 1
ATOM 882 N N . MET A 1 114 ? 7.305 20.078 12.898 1 95.75 114 MET A N 1
ATOM 883 C CA . MET A 1 114 ? 5.859 19.891 12.828 1 95.75 114 MET A CA 1
ATOM 884 C C . MET A 1 114 ? 5.508 18.406 12.805 1 95.75 114 MET A C 1
ATOM 886 O O . MET A 1 114 ? 4.5 17.984 13.375 1 95.75 114 MET A O 1
ATOM 890 N N . ARG A 1 115 ? 6.352 17.594 12.109 1 95.62 115 ARG A N 1
ATOM 891 C CA . ARG A 1 115 ? 6.133 16.156 12.102 1 95.62 115 ARG A CA 1
ATOM 892 C C . ARG A 1 115 ? 6.062 15.602 13.523 1 95.62 115 ARG A C 1
ATOM 894 O O . ARG A 1 115 ? 5.273 14.703 13.805 1 95.62 115 ARG A O 1
ATOM 901 N N . ASP A 1 116 ? 6.867 16.203 14.414 1 94.19 116 ASP A N 1
ATOM 902 C CA . ASP A 1 116 ? 6.969 15.727 15.789 1 94.19 116 ASP A CA 1
ATOM 903 C C . ASP A 1 116 ? 5.707 16.062 16.578 1 94.19 116 ASP A C 1
ATOM 905 O O . ASP A 1 116 ? 5.48 15.523 17.656 1 94.19 116 ASP A O 1
ATOM 909 N N . ARG A 1 117 ? 4.871 16.859 16.031 1 94.88 117 ARG A N 1
ATOM 910 C CA . ARG A 1 117 ? 3.621 17.266 16.672 1 94.88 117 ARG A CA 1
ATOM 911 C C . ARG A 1 117 ? 2.461 16.391 16.203 1 94.88 117 ARG A C 1
ATOM 913 O O . ARG A 1 117 ? 1.354 16.484 16.734 1 94.88 117 ARG A O 1
ATOM 920 N N . CYS A 1 118 ? 2.668 15.523 15.281 1 97.38 118 CYS A N 1
ATOM 921 C CA . CYS A 1 118 ? 1.605 14.711 14.703 1 97.38 118 CYS A CA 1
ATOM 922 C C . CYS A 1 118 ? 1.29 13.516 15.586 1 97.38 118 CYS A C 1
ATOM 924 O O . CYS A 1 118 ? 2.174 12.992 16.266 1 97.38 118 CYS A O 1
ATOM 926 N N . LYS A 1 119 ? 0.063 13.172 15.547 1 97.81 119 LYS A N 1
ATOM 927 C CA . LYS A 1 119 ? -0.382 11.984 16.266 1 97.81 119 LYS A CA 1
ATOM 928 C C . LYS A 1 119 ? 0.283 10.727 15.727 1 97.81 119 LYS A C 1
ATOM 930 O O . LYS A 1 119 ? 0.638 9.828 16.484 1 97.81 119 LYS A O 1
ATOM 935 N N . ALA A 1 120 ? 0.429 10.656 14.43 1 98.5 120 ALA A N 1
ATOM 936 C CA . ALA A 1 120 ? 1.063 9.523 13.766 1 98.5 120 ALA A CA 1
ATOM 937 C C . ALA A 1 120 ? 1.691 9.945 12.438 1 98.5 120 ALA A C 1
ATOM 939 O O . ALA A 1 120 ? 1.324 10.977 11.875 1 98.5 120 ALA A O 1
ATOM 940 N N . VAL A 1 121 ? 2.615 9.148 12.008 1 98.12 121 VAL A N 1
ATOM 941 C CA . VAL A 1 121 ? 3.205 9.203 10.672 1 98.12 121 VAL A CA 1
ATOM 942 C C . VAL A 1 121 ? 2.812 7.953 9.883 1 98.12 121 VAL A C 1
ATOM 944 O O . VAL A 1 121 ? 2.9 6.836 10.391 1 98.12 121 VAL A O 1
ATOM 947 N N . VAL A 1 122 ? 2.328 8.164 8.727 1 98.56 122 VAL A N 1
ATOM 948 C CA . VAL A 1 122 ? 2.055 7.082 7.789 1 98.56 122 VAL A CA 1
ATOM 949 C C . VAL A 1 122 ? 3.113 7.074 6.688 1 98.56 122 VAL A C 1
ATOM 951 O O . VAL A 1 122 ? 3.145 7.973 5.844 1 98.56 122 VAL A O 1
ATOM 954 N N . GLN A 1 123 ? 3.98 6.086 6.684 1 98.19 123 GLN A N 1
ATOM 955 C CA . GLN A 1 123 ? 5.062 5.965 5.715 1 98.19 123 GLN A CA 1
ATOM 956 C C . GLN A 1 123 ? 4.586 5.281 4.438 1 98.19 123 GLN A C 1
ATOM 958 O O . GLN A 1 123 ? 4.266 4.09 4.445 1 98.19 123 GLN A O 1
ATOM 963 N N . THR A 1 124 ? 4.535 6.016 3.367 1 98.12 124 THR A N 1
ATOM 964 C CA . THR A 1 124 ? 4.074 5.461 2.102 1 98.12 124 THR A CA 1
ATOM 965 C C . THR A 1 124 ? 5.25 5.023 1.237 1 98.12 124 THR A C 1
ATOM 967 O O . THR A 1 124 ? 6.406 5.273 1.583 1 98.12 124 THR A O 1
ATOM 970 N N . GLY A 1 125 ? 4.934 4.383 0.113 1 97.19 125 GLY A N 1
ATOM 971 C CA . GLY A 1 125 ? 5.961 3.992 -0.839 1 97.19 125 GLY A CA 1
ATOM 972 C C . GLY A 1 125 ? 6.195 5.027 -1.924 1 97.19 125 GLY A C 1
ATOM 973 O O . GLY A 1 125 ? 6.871 4.75 -2.916 1 97.19 125 GLY A O 1
ATOM 974 N N . ASP A 1 126 ? 5.672 6.199 -1.79 1 97.5 126 ASP A N 1
ATOM 975 C CA . ASP A 1 126 ? 5.734 7.219 -2.836 1 97.5 126 ASP A CA 1
ATOM 976 C C . ASP A 1 126 ? 7.129 7.836 -2.916 1 97.5 126 ASP A C 1
ATOM 978 O O . ASP A 1 126 ? 7.629 8.383 -1.929 1 97.5 126 ASP A O 1
ATOM 982 N N . TYR A 1 127 ? 7.691 7.836 -4.125 1 94.5 127 TYR A N 1
ATOM 983 C CA . TYR A 1 127 ? 9.039 8.359 -4.336 1 94.5 127 TYR A CA 1
ATOM 984 C C . TYR A 1 127 ? 8.992 9.75 -4.941 1 94.5 127 TYR A C 1
ATOM 986 O O . TYR A 1 127 ? 10.023 10.297 -5.34 1 94.5 127 TYR A O 1
ATOM 994 N N . GLY A 1 128 ? 7.84 10.297 -5.062 1 95 128 GLY A N 1
ATOM 995 C CA . GLY A 1 128 ? 7.758 11.68 -5.516 1 95 128 GLY A CA 1
ATOM 996 C C . GLY A 1 128 ? 8.477 12.648 -4.602 1 95 128 GLY A C 1
ATOM 997 O O . GLY A 1 128 ? 8.414 12.516 -3.375 1 95 128 GLY A O 1
ATOM 998 N N . VAL A 1 129 ? 9.102 13.617 -5.188 1 95.19 129 VAL A N 1
ATOM 999 C CA . VAL A 1 129 ? 9.797 14.633 -4.406 1 95.19 129 VAL A CA 1
ATOM 1000 C C . VAL A 1 129 ? 8.789 15.445 -3.604 1 95.19 129 VAL A C 1
ATOM 1002 O O . VAL A 1 129 ? 7.891 16.078 -4.176 1 95.19 129 VAL A O 1
ATOM 1005 N N . HIS A 1 130 ? 8.906 15.375 -2.295 1 96.94 130 HIS A N 1
ATOM 1006 C CA . HIS A 1 130 ? 8.016 16.062 -1.369 1 96.94 130 HIS A CA 1
ATOM 1007 C C . HIS A 1 130 ? 6.578 15.586 -1.535 1 96.94 130 HIS A C 1
ATOM 1009 O O . HIS A 1 130 ? 5.641 16.375 -1.418 1 96.94 130 HIS A O 1
ATOM 1015 N N . ALA A 1 131 ? 6.445 14.312 -1.958 1 98 131 ALA A N 1
ATOM 1016 C CA . ALA A 1 131 ? 5.117 13.703 -1.941 1 98 131 ALA A CA 1
ATOM 1017 C C . ALA A 1 131 ? 4.668 13.414 -0.514 1 98 131 ALA A C 1
ATOM 1019 O O . ALA A 1 131 ? 4.57 12.25 -0.115 1 98 131 ALA A O 1
ATOM 1020 N N . GLN A 1 132 ? 4.402 14.461 0.191 1 98.44 132 GLN A N 1
ATOM 1021 C CA . GLN A 1 132 ? 4.094 14.398 1.616 1 98.44 132 GLN A CA 1
ATOM 1022 C C . GLN A 1 132 ? 3.211 15.562 2.043 1 98.44 132 GLN A C 1
ATOM 1024 O O . GLN A 1 132 ? 3.16 16.594 1.364 1 98.44 132 GLN A O 1
ATOM 1029 N N . ALA A 1 133 ? 2.492 15.359 3.156 1 98.81 133 ALA A N 1
ATOM 1030 C CA . ALA A 1 133 ? 1.688 16.422 3.74 1 98.81 133 ALA A CA 1
ATOM 1031 C C . ALA A 1 133 ? 1.272 16.078 5.168 1 98.81 133 ALA A C 1
ATOM 1033 O O . ALA A 1 133 ? 1.163 14.906 5.523 1 98.81 133 ALA A O 1
ATOM 1034 N N . ILE A 1 134 ? 1.092 17.062 5.91 1 98.75 134 ILE A N 1
ATOM 1035 C CA . ILE A 1 134 ? 0.464 16.922 7.219 1 98.75 134 ILE A CA 1
ATOM 1036 C C . ILE A 1 134 ? -1.013 17.297 7.129 1 98.75 134 ILE A C 1
ATOM 1038 O O . ILE A 1 134 ? -1.348 18.453 6.816 1 98.75 134 ILE A O 1
ATOM 1042 N N . LEU A 1 135 ? -1.875 16.375 7.363 1 98.75 135 LEU A N 1
ATOM 1043 C CA . LEU A 1 135 ? -3.314 16.609 7.344 1 98.75 135 LEU A CA 1
ATOM 1044 C C . LEU A 1 135 ? -3.811 17.047 8.719 1 98.75 135 LEU A C 1
ATOM 1046 O O . LEU A 1 135 ? -3.381 16.516 9.742 1 98.75 135 LEU A O 1
ATOM 1050 N N . ILE A 1 136 ? -4.668 18.016 8.68 1 98.31 136 ILE A N 1
ATOM 1051 C CA . ILE A 1 136 ? -5.207 18.578 9.914 1 98.31 136 ILE A CA 1
ATOM 1052 C C . ILE A 1 136 ? -6.629 18.062 10.133 1 98.31 136 ILE A C 1
ATOM 1054 O O . ILE A 1 136 ? -7.508 18.266 9.289 1 98.31 136 ILE A O 1
ATOM 1058 N N . ALA A 1 137 ? -6.855 17.422 11.266 1 97.5 137 ALA A N 1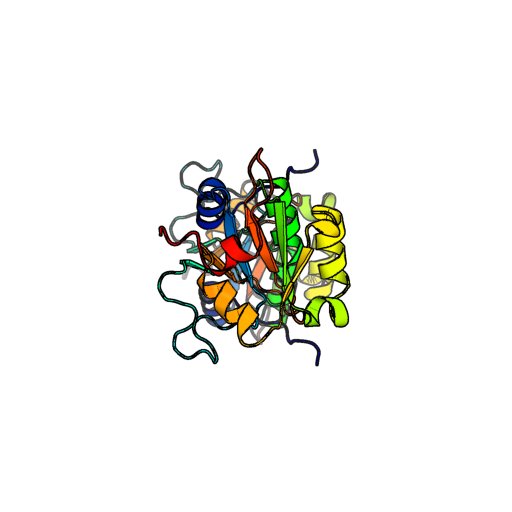
ATOM 1059 C CA . ALA A 1 137 ? -8.172 16.875 11.57 1 97.5 137 ALA A CA 1
ATOM 1060 C C . ALA A 1 137 ? -9.18 17.984 11.852 1 97.5 137 ALA A C 1
ATOM 1062 O O . ALA A 1 137 ? -8.852 18.969 12.523 1 97.5 137 ALA A O 1
ATOM 1063 N N . GLY A 1 138 ? -10.367 17.828 11.289 1 94.44 138 GLY A N 1
ATOM 1064 C CA . GLY A 1 138 ? -11.398 18.844 11.367 1 94.44 138 GLY A CA 1
ATOM 1065 C C . GLY A 1 138 ? -12.469 18.531 12.398 1 94.44 138 GLY A C 1
ATOM 1066 O O . GLY A 1 138 ? -12.469 17.453 13 1 94.44 138 GLY A O 1
ATOM 1067 N N . TYR A 1 139 ? -13.289 19.484 12.625 1 87.31 139 TYR A N 1
ATOM 1068 C CA . TYR A 1 139 ? -14.484 19.484 13.453 1 87.31 139 TYR A CA 1
ATOM 1069 C C . TYR A 1 139 ? -15.469 20.547 13.008 1 87.31 139 TYR A C 1
ATOM 1071 O O . TYR A 1 139 ? -15.102 21.484 12.297 1 87.31 139 TYR A O 1
ATOM 1079 N N . PRO A 1 140 ? -16.797 20.219 13.297 1 88.62 140 PRO A N 1
ATOM 1080 C CA . PRO A 1 140 ? -17.781 21.234 12.906 1 88.62 140 PRO A CA 1
ATOM 1081 C C . PRO A 1 140 ? -17.609 22.531 13.68 1 88.62 140 PRO A C 1
ATOM 1083 O O . PRO A 1 140 ? -18.516 22.938 14.43 1 88.62 140 PRO A O 1
ATOM 1086 N N . SER A 1 141 ? -16.578 23.109 13.867 1 85.56 141 SER A N 1
ATOM 1087 C CA . SER A 1 141 ? -16.25 24.391 14.492 1 85.56 141 SER A CA 1
ATOM 1088 C C . SER A 1 141 ? -15.297 25.203 13.625 1 85.56 141 SER A C 1
ATOM 1090 O O . SER A 1 141 ? -14.945 24.781 12.516 1 85.56 141 SER A O 1
ATOM 1092 N N . ALA A 1 142 ? -15 26.375 14.156 1 84.31 142 ALA A N 1
ATOM 1093 C CA . ALA A 1 142 ? -14.047 27.219 13.438 1 84.31 142 ALA A CA 1
ATOM 1094 C C . ALA A 1 142 ? -12.688 26.547 13.312 1 84.31 142 ALA A C 1
ATOM 1096 O O . ALA A 1 142 ? -12.336 25.688 14.133 1 84.31 142 ALA A O 1
ATOM 1097 N N . GLU A 1 143 ? -11.93 26.984 12.297 1 85.56 143 GLU A N 1
ATOM 1098 C CA . GLU A 1 143 ? -10.602 26.422 12.07 1 85.56 143 GLU A CA 1
ATOM 1099 C C . GLU A 1 143 ? -9.641 26.797 13.188 1 85.56 143 GLU A C 1
ATOM 1101 O O . GLU A 1 143 ? -9.711 27.922 13.719 1 85.56 143 GLU A O 1
ATOM 1106 N N . ILE A 1 144 ? -8.82 25.922 13.5 1 86.56 144 ILE A N 1
ATOM 1107 C CA . ILE A 1 144 ? -7.777 26.172 14.492 1 86.56 144 ILE A CA 1
ATOM 1108 C C . ILE A 1 144 ? -6.641 26.969 13.867 1 86.56 144 ILE A C 1
ATOM 1110 O O . ILE A 1 144 ? -6.227 26.688 12.734 1 86.56 144 ILE A O 1
ATOM 1114 N N . SER A 1 145 ? -6.113 27.922 14.625 1 90.31 145 SER A N 1
ATOM 1115 C CA . SER A 1 145 ? -5.047 28.75 14.078 1 90.31 145 SER A CA 1
ATOM 1116 C C . SER A 1 145 ? -3.758 27.953 13.914 1 90.31 145 SER A C 1
ATOM 1118 O O . SER A 1 145 ? -3.496 27.016 14.672 1 90.31 145 SER A O 1
ATOM 1120 N N . MET A 1 146 ? -2.928 28.469 12.984 1 90.94 146 MET A N 1
ATOM 1121 C CA . MET A 1 146 ? -1.633 27.828 12.75 1 90.94 146 MET A CA 1
ATOM 1122 C C . MET A 1 146 ? -0.744 27.938 13.984 1 90.94 146 MET A C 1
ATOM 1124 O O . MET A 1 146 ? 0.05 27.047 14.266 1 90.94 146 MET A O 1
ATOM 1128 N N . LYS A 1 147 ? -0.859 29.047 14.641 1 89.75 147 LYS A N 1
ATOM 1129 C CA . LYS A 1 147 ? -0.086 29.219 15.867 1 89.75 147 LYS A CA 1
ATOM 1130 C C . LYS A 1 147 ? -0.404 28.125 16.875 1 89.75 147 LYS A C 1
ATOM 1132 O O . LYS A 1 147 ? 0.504 27.516 17.453 1 89.75 147 LYS A O 1
ATOM 1137 N N . TRP A 1 148 ? -1.653 27.844 17.109 1 90.06 148 TRP A N 1
ATOM 1138 C CA . TRP A 1 148 ? -2.08 26.812 18.062 1 90.06 148 TRP A CA 1
ATOM 1139 C C . TRP A 1 148 ? -1.701 25.422 17.562 1 90.06 148 TRP A C 1
ATOM 1141 O O . TRP A 1 148 ? -1.352 24.547 18.359 1 90.06 148 TRP A O 1
ATOM 1151 N N . LEU A 1 149 ? -1.736 25.172 16.297 1 89.56 149 LEU A N 1
ATOM 1152 C CA . LEU A 1 149 ? -1.356 23.891 15.719 1 89.56 149 LEU A CA 1
ATOM 1153 C C . LEU A 1 149 ? 0.125 23.609 15.953 1 89.56 149 LEU A C 1
ATOM 1155 O O . LEU A 1 149 ? 0.507 22.469 16.25 1 89.56 149 LEU A O 1
ATOM 1159 N N . LYS A 1 150 ? 0.927 24.609 15.891 1 87.88 150 LYS A N 1
ATOM 1160 C CA . LYS A 1 150 ? 2.377 24.469 15.992 1 87.88 150 LYS A CA 1
ATOM 1161 C C . LYS A 1 150 ? 2.814 24.328 17.453 1 87.88 150 LYS A C 1
ATOM 1163 O O . LYS A 1 150 ? 3.68 23.516 17.766 1 87.88 150 LYS A O 1
ATOM 1168 N N . GLU A 1 151 ? 2.186 25.078 18.328 1 87.69 151 GLU A N 1
ATOM 1169 C CA . GLU A 1 151 ? 2.76 25.25 19.656 1 87.69 151 GLU A CA 1
ATOM 1170 C C . GLU A 1 151 ? 1.878 24.625 20.719 1 87.69 151 GLU A C 1
ATOM 1172 O O . GLU A 1 151 ? 2.301 24.453 21.875 1 87.69 151 GLU A O 1
ATOM 1177 N N . GLY A 1 152 ? 0.777 24.172 20.328 1 85.5 152 GLY A N 1
ATOM 1178 C CA . GLY A 1 152 ? -0.199 23.812 21.344 1 85.5 152 GLY A CA 1
ATOM 1179 C C . GLY A 1 152 ? -0.755 25 22.094 1 85.5 152 GLY A C 1
ATOM 1180 O O . GLY A 1 152 ? -0.419 26.156 21.781 1 85.5 152 GLY A O 1
ATOM 1181 N N . ILE A 1 153 ? -1.874 24.719 22.906 1 81.12 153 ILE A N 1
ATOM 1182 C CA . ILE A 1 153 ? -2.459 25.75 23.75 1 81.12 153 ILE A CA 1
ATOM 1183 C C . ILE A 1 153 ? -1.918 25.609 25.172 1 81.12 153 ILE A C 1
ATOM 1185 O O . ILE A 1 153 ? -2.215 24.625 25.859 1 81.12 153 ILE A O 1
ATOM 1189 N N . LYS A 1 154 ? -0.656 26 25.453 1 71.75 154 LYS A N 1
ATOM 1190 C CA . LYS A 1 154 ? -0.079 25.906 26.797 1 71.75 154 LYS A CA 1
ATOM 1191 C C . LYS A 1 154 ? -0.876 26.734 27.797 1 71.75 154 LYS A C 1
ATOM 1193 O O . LYS A 1 154 ? -1.311 27.844 27.469 1 71.75 154 LYS A O 1
ATOM 1198 N N . GLY A 1 155 ? -1.731 26.125 28.672 1 55.72 155 GLY A N 1
ATOM 1199 C CA . GLY A 1 155 ? -2.367 26.844 29.75 1 55.72 155 GLY A CA 1
ATOM 1200 C C . GLY A 1 155 ? -1.462 27.891 30.375 1 55.72 155 GLY A C 1
ATOM 1201 O O . GLY A 1 155 ? -0.242 27.719 30.422 1 55.72 155 GLY A O 1
ATOM 1202 N N . LYS A 1 156 ? -1.963 29.156 30.562 1 47.16 156 LYS A N 1
ATOM 1203 C CA . LYS A 1 156 ? -1.346 30.141 31.453 1 47.16 156 LYS A CA 1
ATOM 1204 C C . LYS A 1 156 ? -1.16 29.578 32.844 1 47.16 156 LYS A C 1
ATOM 1206 O O . LYS A 1 156 ? -1.984 28.797 33.312 1 47.16 156 LYS A O 1
ATOM 1211 N N . MET B 1 1 ? 17.047 11.18 -11.344 1 55.41 1 MET B N 1
ATOM 1212 C CA . MET B 1 1 ? 17.156 9.742 -11.594 1 55.41 1 MET B CA 1
ATOM 1213 C C . MET B 1 1 ? 15.82 9.047 -11.312 1 55.41 1 MET B C 1
ATOM 1215 O O . MET B 1 1 ? 15.086 9.445 -10.406 1 55.41 1 MET B O 1
ATOM 1219 N N . LYS B 1 2 ? 15.367 8.195 -12.234 1 67.31 2 LYS B N 1
ATOM 1220 C CA . LYS B 1 2 ? 14.148 7.438 -11.977 1 67.31 2 LYS B CA 1
ATOM 1221 C C . LYS B 1 2 ? 14.398 6.34 -10.945 1 67.31 2 LYS B C 1
ATOM 1223 O O . LYS B 1 2 ? 15.352 5.566 -11.07 1 67.31 2 LYS B O 1
ATOM 1228 N N . PRO B 1 3 ? 13.562 6.312 -9.992 1 75.81 3 PRO B N 1
ATOM 1229 C CA . PRO B 1 3 ? 13.828 5.301 -8.969 1 75.81 3 PRO B CA 1
ATOM 1230 C C . PRO B 1 3 ? 13.695 3.875 -9.5 1 75.81 3 PRO B C 1
ATOM 1232 O O . PRO B 1 3 ? 12.867 3.611 -10.375 1 75.81 3 PRO B O 1
ATOM 1235 N N . LYS B 1 4 ? 14.695 3.059 -9.094 1 87 4 LYS B N 1
ATOM 1236 C CA . LYS B 1 4 ? 14.602 1.628 -9.375 1 87 4 LYS B CA 1
ATOM 1237 C C . LYS B 1 4 ? 13.43 0.999 -8.625 1 87 4 LYS B C 1
ATOM 1239 O O . LYS B 1 4 ? 13.086 1.429 -7.523 1 87 4 LYS B O 1
ATOM 1244 N N . LYS B 1 5 ? 12.812 -0.013 -9.227 1 92.88 5 LYS B N 1
ATOM 1245 C CA . LYS B 1 5 ? 11.773 -0.773 -8.539 1 92.88 5 LYS B CA 1
ATOM 1246 C C . LYS B 1 5 ? 12.352 -1.589 -7.391 1 92.88 5 LYS B C 1
ATOM 1248 O O . LYS B 1 5 ? 13.344 -2.305 -7.562 1 92.88 5 LYS B O 1
ATOM 1253 N N . ARG B 1 6 ? 11.797 -1.438 -6.234 1 95.06 6 ARG B N 1
ATOM 1254 C CA . ARG B 1 6 ? 12.219 -2.158 -5.039 1 95.06 6 ARG B CA 1
ATOM 1255 C C . ARG B 1 6 ? 11.016 -2.654 -4.242 1 95.06 6 ARG B C 1
ATOM 1257 O O . ARG B 1 6 ? 9.961 -2.023 -4.246 1 95.06 6 ARG B O 1
ATOM 1264 N N . ILE B 1 7 ? 11.234 -3.736 -3.662 1 97.56 7 ILE B N 1
ATOM 1265 C CA . ILE B 1 7 ? 10.297 -4.188 -2.637 1 97.56 7 ILE B CA 1
ATOM 1266 C C . ILE B 1 7 ? 10.625 -3.52 -1.305 1 97.56 7 ILE B C 1
ATOM 1268 O O . ILE B 1 7 ? 11.68 -3.781 -0.716 1 97.56 7 ILE B O 1
ATOM 1272 N N . LEU B 1 8 ? 9.758 -2.744 -0.806 1 97.06 8 LEU B N 1
ATOM 1273 C CA . LEU B 1 8 ? 10.039 -1.946 0.383 1 97.06 8 LEU B CA 1
ATOM 1274 C C . LEU B 1 8 ? 9.555 -2.658 1.642 1 97.06 8 LEU B C 1
ATOM 1276 O O . LEU B 1 8 ? 10.125 -2.48 2.719 1 97.06 8 LEU B O 1
ATOM 1280 N N . HIS B 1 9 ? 8.523 -3.484 1.52 1 97.31 9 HIS B N 1
ATOM 1281 C CA . HIS B 1 9 ? 7.977 -4.23 2.648 1 97.31 9 HIS B CA 1
ATOM 1282 C C . HIS B 1 9 ? 8.93 -5.34 3.088 1 97.31 9 HIS B C 1
ATOM 1284 O O . HIS B 1 9 ? 9.172 -6.285 2.336 1 97.31 9 HIS B O 1
ATOM 1290 N N . GLU B 1 10 ? 9.383 -5.254 4.254 1 96 10 GLU B N 1
ATOM 1291 C CA . GLU B 1 10 ? 10.469 -6.086 4.754 1 96 10 GLU B CA 1
ATOM 1292 C C . GLU B 1 10 ? 10.141 -7.566 4.621 1 96 10 GLU B C 1
ATOM 1294 O O . GLU B 1 10 ? 10.938 -8.344 4.082 1 96 10 GLU B O 1
ATOM 1299 N N . ARG B 1 11 ? 8.961 -7.988 5.141 1 97.75 11 ARG B N 1
ATOM 1300 C CA . ARG B 1 11 ? 8.609 -9.398 5.125 1 97.75 11 ARG B CA 1
ATOM 1301 C C . ARG B 1 11 ? 8.422 -9.898 3.695 1 97.75 11 ARG B C 1
ATOM 1303 O O . ARG B 1 11 ? 8.859 -11 3.357 1 97.75 11 ARG B O 1
ATOM 1310 N N . LEU B 1 12 ? 7.828 -9.133 2.854 1 98.25 12 LEU B N 1
ATOM 1311 C CA . LEU B 1 12 ? 7.66 -9.508 1.454 1 98.25 12 LEU B CA 1
ATOM 1312 C C . LEU B 1 12 ? 9.008 -9.664 0.765 1 98.25 12 LEU B C 1
ATOM 1314 O O . LEU B 1 12 ? 9.227 -10.625 0.021 1 98.25 12 LEU B O 1
ATOM 1318 N N . ALA B 1 13 ? 9.875 -8.758 1.043 1 97.94 13 ALA B N 1
ATOM 1319 C CA . ALA B 1 13 ? 11.219 -8.836 0.477 1 97.94 13 ALA B CA 1
ATOM 1320 C C . ALA B 1 13 ? 11.914 -10.133 0.892 1 97.94 13 ALA B C 1
ATOM 1322 O O . ALA B 1 13 ? 12.539 -10.805 0.066 1 97.94 13 ALA B O 1
ATOM 1323 N N . ALA B 1 14 ? 11.781 -10.43 2.162 1 98.06 14 ALA B N 1
ATOM 1324 C CA . ALA B 1 14 ? 12.406 -11.641 2.686 1 98.06 14 ALA B CA 1
ATOM 1325 C C . ALA B 1 14 ? 11.828 -12.891 2.025 1 98.06 14 ALA B C 1
ATOM 1327 O O . ALA B 1 14 ? 12.562 -13.812 1.679 1 98.06 14 ALA B O 1
ATOM 1328 N N . VAL B 1 15 ? 10.547 -12.961 1.812 1 97.81 15 VAL B N 1
ATOM 1329 C CA . VAL B 1 15 ? 9.883 -14.102 1.191 1 97.81 15 VAL B CA 1
ATOM 1330 C C . VAL B 1 15 ? 10.367 -14.258 -0.251 1 97.81 15 VAL B C 1
ATOM 1332 O O . VAL B 1 15 ? 10.727 -15.359 -0.676 1 97.81 15 VAL B O 1
ATOM 1335 N N . VAL B 1 16 ? 10.43 -13.156 -0.991 1 97.75 16 VAL B N 1
ATOM 1336 C CA . VAL B 1 16 ? 10.836 -13.203 -2.391 1 97.75 16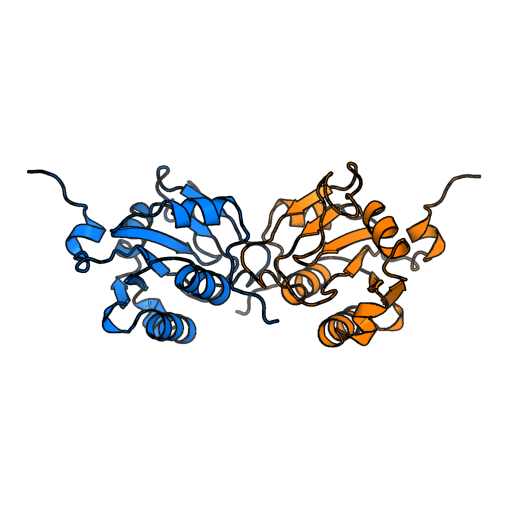 VAL B CA 1
ATOM 1337 C C . VAL B 1 16 ? 12.281 -13.695 -2.492 1 97.75 16 VAL B C 1
ATOM 1339 O O . VAL B 1 16 ? 12.602 -14.523 -3.344 1 97.75 16 VAL B O 1
ATOM 1342 N N . ALA B 1 17 ? 13.102 -13.211 -1.583 1 96.44 17 ALA B N 1
ATOM 1343 C CA . ALA B 1 17 ? 14.5 -13.625 -1.575 1 96.44 17 ALA B CA 1
ATOM 1344 C C . ALA B 1 17 ? 14.633 -15.109 -1.258 1 96.44 17 ALA B C 1
ATOM 1346 O O . ALA B 1 17 ? 15.609 -15.758 -1.662 1 96.44 17 ALA B O 1
ATOM 1347 N N . SER B 1 18 ? 13.695 -15.633 -0.593 1 96.75 18 SER B N 1
ATOM 1348 C CA . SER B 1 18 ? 13.805 -17 -0.112 1 96.75 18 SER B CA 1
ATOM 1349 C C . SER B 1 18 ? 13.094 -17.984 -1.049 1 96.75 18 SER B C 1
ATOM 1351 O O . SER B 1 18 ? 13.109 -19.188 -0.824 1 96.75 18 SER B O 1
ATOM 1353 N N . LEU B 1 19 ? 12.422 -17.547 -2.066 1 96.5 19 LEU B N 1
ATOM 1354 C CA . LEU B 1 19 ? 11.727 -18.406 -3.018 1 96.5 19 LEU B CA 1
ATOM 1355 C C . LEU B 1 19 ? 12.711 -19.297 -3.764 1 96.5 19 LEU B C 1
ATOM 1357 O O . LEU B 1 19 ? 13.797 -18.859 -4.145 1 96.5 19 LEU B O 1
ATOM 1361 N N . ARG B 1 20 ? 12.297 -20.469 -3.951 1 94.94 20 ARG B N 1
ATOM 1362 C CA . ARG B 1 20 ? 13.078 -21.438 -4.723 1 94.94 20 ARG B CA 1
ATOM 1363 C C . ARG B 1 20 ? 12.273 -21.984 -5.895 1 94.94 20 ARG B C 1
ATOM 1365 O O . ARG B 1 20 ? 11.055 -21.828 -5.945 1 94.94 20 ARG B O 1
ATOM 1372 N N . HIS B 1 21 ? 12.945 -22.656 -6.742 1 95.12 21 HIS B N 1
ATOM 1373 C CA . HIS B 1 21 ? 12.352 -23.109 -7.996 1 95.12 21 HIS B CA 1
ATOM 1374 C C . HIS B 1 21 ? 11.062 -23.891 -7.746 1 95.12 21 HIS B C 1
ATOM 1376 O O . HIS B 1 21 ? 11.047 -24.844 -6.961 1 95.12 21 HIS B O 1
ATOM 1382 N N . GLY B 1 22 ? 10.016 -23.391 -8.352 1 94.44 22 GLY B N 1
ATOM 1383 C CA . GLY B 1 22 ? 8.742 -24.094 -8.297 1 94.44 22 GLY B CA 1
ATOM 1384 C C . GLY B 1 22 ? 7.879 -23.672 -7.125 1 94.44 22 GLY B C 1
ATOM 1385 O O . GLY B 1 22 ? 6.688 -24 -7.078 1 94.44 22 GLY B O 1
ATOM 1386 N N . GLU B 1 23 ? 8.461 -23.031 -6.105 1 96.81 23 GLU B N 1
ATOM 1387 C CA . GLU B 1 23 ? 7.617 -22.422 -5.07 1 96.81 23 GLU B CA 1
ATOM 1388 C C . GLU B 1 23 ? 6.766 -21.297 -5.641 1 96.81 23 GLU B C 1
ATOM 1390 O O . GLU B 1 23 ? 7.082 -20.734 -6.695 1 96.81 23 GLU B O 1
ATOM 1395 N N . MET B 1 24 ? 5.664 -21.062 -4.984 1 98.19 24 MET B N 1
ATOM 1396 C CA . MET B 1 24 ? 4.688 -20.156 -5.566 1 98.19 24 MET B CA 1
ATOM 1397 C C . MET B 1 24 ? 4.277 -19.078 -4.559 1 98.19 24 MET B C 1
ATOM 1399 O O . MET B 1 24 ? 4.316 -19.312 -3.35 1 98.19 24 MET B O 1
ATOM 1403 N N . LEU B 1 25 ? 3.971 -17.969 -5.059 1 98.75 25 LEU B N 1
ATOM 1404 C CA . LEU B 1 25 ? 3.484 -16.812 -4.309 1 98.75 25 LEU B CA 1
ATOM 1405 C C . LEU B 1 25 ? 2.123 -16.359 -4.824 1 98.75 25 LEU B C 1
ATOM 1407 O O . LEU B 1 25 ? 1.978 -16.047 -6.008 1 98.75 25 LEU B O 1
ATOM 1411 N N . PHE B 1 26 ? 1.16 -16.359 -3.986 1 98.69 26 PHE B N 1
ATOM 1412 C CA . PHE B 1 26 ? -0.18 -15.953 -4.383 1 98.69 26 PHE B CA 1
ATOM 1413 C C . PHE B 1 26 ? -0.388 -14.461 -4.121 1 98.69 26 PHE B C 1
ATOM 1415 O O . PHE B 1 26 ? -0.291 -14.008 -2.979 1 98.69 26 PHE B O 1
ATOM 1422 N N . ILE B 1 27 ? -0.636 -13.641 -5.141 1 98.81 27 ILE B N 1
ATOM 1423 C CA . ILE B 1 27 ? -1.075 -12.258 -5.043 1 98.81 27 ILE B CA 1
ATOM 1424 C C . ILE B 1 27 ? -2.602 -12.195 -5.059 1 98.81 27 ILE B C 1
ATOM 1426 O O . ILE B 1 27 ? -3.232 -12.5 -6.074 1 98.81 27 ILE B O 1
ATOM 1430 N N . ALA B 1 28 ? -3.172 -11.781 -3.992 1 98.19 28 ALA B N 1
ATOM 1431 C CA . ALA B 1 28 ? -4.617 -11.867 -3.805 1 98.19 28 ALA B CA 1
ATOM 1432 C C . ALA B 1 28 ? -5.262 -10.484 -3.91 1 98.19 28 ALA B C 1
ATOM 1434 O O . ALA B 1 28 ? -4.699 -9.492 -3.447 1 98.19 28 ALA B O 1
ATOM 1435 N N . ASP B 1 29 ? -6.398 -10.461 -4.477 1 97.19 29 ASP B N 1
ATOM 1436 C CA . ASP B 1 29 ? -7.195 -9.242 -4.469 1 97.19 29 ASP B CA 1
ATOM 1437 C C . ASP B 1 29 ? -7.801 -8.992 -3.088 1 97.19 29 ASP B C 1
ATOM 1439 O O . ASP B 1 29 ? -7.695 -9.836 -2.195 1 97.19 29 ASP B O 1
ATOM 1443 N N . ALA B 1 30 ? -8.453 -7.863 -2.959 1 95.38 30 ALA B N 1
ATOM 1444 C CA . ALA B 1 30 ? -8.938 -7.422 -1.652 1 95.38 30 ALA B CA 1
ATOM 1445 C C . ALA B 1 30 ? -10.109 -8.281 -1.181 1 95.38 30 ALA B C 1
ATOM 1447 O O . ALA B 1 30 ? -10.422 -8.312 0.012 1 95.38 30 ALA B O 1
ATOM 1448 N N . GLY B 1 31 ? -10.742 -9.008 -2.08 1 93.25 31 GLY B N 1
ATOM 1449 C CA . GLY B 1 31 ? -11.914 -9.797 -1.733 1 93.25 31 GLY B CA 1
ATOM 1450 C C . GLY B 1 31 ? -11.586 -11.219 -1.341 1 93.25 31 GLY B C 1
ATOM 1451 O O . GLY B 1 31 ? -12.453 -11.961 -0.884 1 93.25 31 GLY B O 1
ATOM 1452 N N . SER B 1 32 ? -10.383 -11.578 -1.517 1 92.12 32 SER B N 1
ATOM 1453 C CA . SER B 1 32 ? -9.984 -12.945 -1.205 1 92.12 32 SER B CA 1
ATOM 1454 C C . SER B 1 32 ? -9.922 -13.172 0.301 1 92.12 32 SER B C 1
ATOM 1456 O O . SER B 1 32 ? -9.07 -12.602 0.986 1 92.12 32 SER B O 1
ATOM 1458 N N . GLY B 1 33 ? -10.781 -13.969 0.792 1 91.38 33 GLY B N 1
ATOM 1459 C CA . GLY B 1 33 ? -10.773 -14.305 2.207 1 91.38 33 GLY B CA 1
ATOM 1460 C C . GLY B 1 33 ? -9.711 -15.32 2.576 1 91.38 33 GLY B C 1
ATOM 1461 O O . GLY B 1 33 ? -9.453 -16.266 1.819 1 91.38 33 GLY B O 1
ATOM 1462 N N . THR B 1 34 ? -9.102 -15.109 3.758 1 91.81 34 THR B N 1
ATOM 1463 C CA . THR B 1 34 ? -8.023 -16 4.148 1 91.81 34 THR B CA 1
ATOM 1464 C C . THR B 1 34 ? -8.25 -16.531 5.562 1 91.81 34 THR B C 1
ATOM 1466 O O . THR B 1 34 ? -7.586 -17.484 5.988 1 91.81 34 THR B O 1
ATOM 1469 N N . SER B 1 35 ? -9.195 -15.922 6.254 1 91.94 35 SER B N 1
ATOM 1470 C CA . SER B 1 35 ? -9.383 -16.297 7.652 1 91.94 35 SER B CA 1
ATOM 1471 C C . SER B 1 35 ? -10.086 -17.641 7.785 1 91.94 35 SER B C 1
ATOM 1473 O O . SER B 1 35 ? -10.594 -18.172 6.801 1 91.94 35 SER B O 1
ATOM 1475 N N . SER B 1 36 ? -10.094 -18.203 9.016 1 92.5 36 SER B N 1
ATOM 1476 C CA . SER B 1 36 ? -10.719 -19.5 9.281 1 92.5 36 SER B CA 1
ATOM 1477 C C . SER B 1 36 ? -12.227 -19.438 9.055 1 92.5 36 SER B C 1
ATOM 1479 O O . SER B 1 36 ? -12.891 -20.469 8.953 1 92.5 36 SER B O 1
ATOM 1481 N N . LYS B 1 37 ? -12.867 -18.281 8.969 1 94.06 37 LYS B N 1
ATOM 1482 C CA . LYS B 1 37 ? -14.305 -18.109 8.781 1 94.06 37 LYS B CA 1
ATOM 1483 C C . LYS B 1 37 ? -14.633 -17.766 7.328 1 94.06 37 LYS B C 1
ATOM 1485 O O . LYS B 1 37 ? -15.797 -17.531 6.988 1 94.06 37 LYS B O 1
ATOM 1490 N N . ALA B 1 38 ? -13.555 -17.641 6.492 1 93.06 38 ALA B N 1
ATOM 1491 C CA . ALA B 1 38 ? -13.773 -17.406 5.07 1 93.06 38 ALA B CA 1
ATOM 1492 C C . ALA B 1 38 ? -14.516 -18.562 4.418 1 93.06 38 ALA B C 1
ATOM 1494 O O . ALA B 1 38 ? -14.523 -19.672 4.949 1 93.06 38 ALA B O 1
ATOM 1495 N N . LEU B 1 39 ? -15.156 -18.266 3.227 1 90.06 39 LEU B N 1
ATOM 1496 C CA . LEU B 1 39 ? -15.828 -19.312 2.465 1 90.06 39 LEU B CA 1
ATOM 1497 C C . LEU B 1 39 ? -14.898 -20.484 2.213 1 90.06 39 LEU B C 1
ATOM 1499 O O . LEU B 1 39 ? -15.32 -21.641 2.309 1 90.06 39 LEU B O 1
ATOM 1503 N N . TYR B 1 40 ? -13.664 -20.109 1.879 1 92.62 40 TYR B N 1
ATOM 1504 C CA . TYR B 1 40 ? -12.578 -21.078 1.794 1 92.62 40 TYR B CA 1
ATOM 1505 C C . TYR B 1 40 ? -11.352 -20.594 2.557 1 92.62 40 TYR B C 1
ATOM 1507 O O . TYR B 1 40 ? -10.594 -19.766 2.057 1 92.62 40 TYR B O 1
ATOM 1515 N N . PRO B 1 41 ? -11.219 -21.188 3.654 1 93.81 41 PRO B N 1
ATOM 1516 C CA . PRO B 1 41 ? -10.094 -20.719 4.473 1 93.81 41 PRO B CA 1
ATOM 1517 C C . PRO B 1 41 ? -8.742 -21.062 3.867 1 93.81 41 PRO B C 1
ATOM 1519 O O . PRO B 1 41 ? -8.586 -22.141 3.26 1 93.81 41 PRO B O 1
ATOM 1522 N N . LEU B 1 42 ? -7.879 -20.188 3.992 1 94.94 42 LEU B N 1
ATOM 1523 C CA . LEU B 1 42 ? -6.5 -20.469 3.607 1 94.94 42 LEU B CA 1
ATOM 1524 C C . LEU B 1 42 ? -5.879 -21.516 4.539 1 94.94 42 LEU B C 1
ATOM 1526 O O . LEU B 1 42 ? -6.07 -21.453 5.754 1 94.94 42 LEU B O 1
ATOM 1530 N N . ASP B 1 43 ? -5.117 -22.453 3.969 1 95.75 43 ASP B N 1
ATOM 1531 C CA . ASP B 1 43 ? -4.383 -23.422 4.773 1 95.75 43 ASP B CA 1
ATOM 1532 C C . ASP B 1 43 ? -3.463 -22.734 5.77 1 95.75 43 ASP B C 1
ATOM 1534 O O . ASP B 1 43 ? -2.793 -21.75 5.426 1 95.75 43 ASP B O 1
ATOM 1538 N N . SER B 1 44 ? -3.424 -23.203 7.016 1 95.44 44 SER B N 1
ATOM 1539 C CA . SER B 1 44 ? -2.703 -22.562 8.102 1 95.44 44 SER B CA 1
ATOM 1540 C C . SER B 1 44 ? -1.197 -22.578 7.863 1 95.44 44 SER B C 1
ATOM 1542 O O . SER B 1 44 ? -0.449 -21.844 8.5 1 95.44 44 SER B O 1
ATOM 1544 N N . SER B 1 45 ? -0.733 -23.469 6.988 1 95.81 45 SER B N 1
ATOM 1545 C CA . SER B 1 45 ? 0.696 -23.562 6.711 1 95.81 45 SER B CA 1
ATOM 1546 C C . SER B 1 45 ? 1.144 -22.484 5.738 1 95.81 45 SER B C 1
ATOM 1548 O O . SER B 1 45 ? 2.342 -22.234 5.574 1 95.81 45 SER B O 1
ATOM 1550 N N . VAL B 1 46 ? 0.206 -21.828 5.082 1 97.19 46 VAL B N 1
ATOM 1551 C CA . VAL B 1 46 ? 0.521 -20.766 4.129 1 97.19 46 VAL B CA 1
ATOM 1552 C C . VAL B 1 46 ? 0.729 -19.453 4.875 1 97.19 46 VAL B C 1
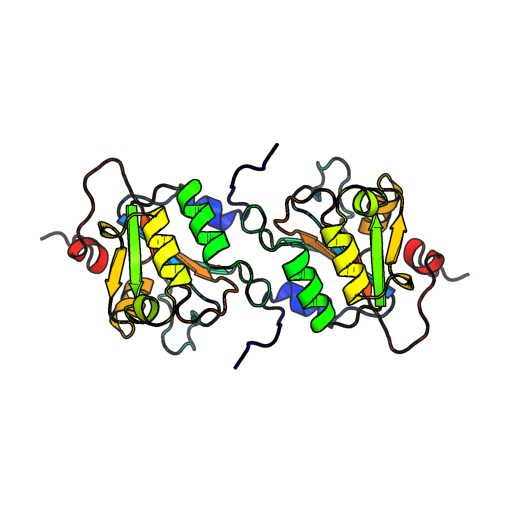ATOM 1554 O O . VAL B 1 46 ? -0.12 -19.047 5.668 1 97.19 46 VAL B O 1
ATOM 1557 N N . GLU B 1 47 ? 1.852 -18.859 4.66 1 97.81 47 GLU B N 1
ATOM 1558 C CA . GLU B 1 47 ? 2.109 -17.562 5.277 1 97.81 47 GLU B CA 1
ATOM 1559 C C . GLU B 1 47 ? 1.202 -16.484 4.699 1 97.81 47 GLU B C 1
ATOM 1561 O O . GLU B 1 47 ? 1.021 -16.406 3.482 1 97.81 47 GLU B O 1
ATOM 1566 N N . TYR B 1 48 ? 0.677 -15.719 5.59 1 97.5 48 TYR B N 1
ATOM 1567 C CA . TYR B 1 48 ? -0.214 -14.633 5.199 1 97.5 48 TYR B CA 1
ATOM 1568 C C . TYR B 1 48 ? 0.453 -13.281 5.41 1 97.5 48 TYR B C 1
ATOM 1570 O O . TYR B 1 48 ? 0.794 -12.914 6.539 1 97.5 48 TYR B O 1
ATOM 1578 N N . ILE B 1 49 ? 0.71 -12.531 4.328 1 97.88 49 ILE B N 1
ATOM 1579 C CA . ILE B 1 49 ? 1.286 -11.195 4.344 1 97.88 49 ILE B CA 1
ATOM 1580 C C . ILE B 1 49 ? 0.234 -10.172 3.916 1 97.88 49 ILE B C 1
ATOM 1582 O O . ILE B 1 49 ? -0.075 -10.055 2.727 1 97.88 49 ILE B O 1
ATOM 1586 N N . ASP B 1 50 ? -0.255 -9.461 4.848 1 97.5 50 ASP B N 1
ATOM 1587 C CA . ASP B 1 50 ? -1.294 -8.461 4.598 1 97.5 50 ASP B CA 1
ATOM 1588 C C . ASP B 1 50 ? -0.684 -7.102 4.285 1 97.5 50 ASP B C 1
ATOM 1590 O O . ASP B 1 50 ? -0.073 -6.473 5.156 1 97.5 50 ASP B O 1
ATOM 1594 N N . VAL B 1 51 ? -0.89 -6.652 2.979 1 98.25 51 VAL B N 1
ATOM 1595 C CA . VAL B 1 51 ? -0.323 -5.359 2.615 1 98.25 51 VAL B CA 1
ATOM 1596 C C . VAL B 1 51 ? -1.432 -4.426 2.131 1 98.25 51 VAL B C 1
ATOM 1598 O O . VAL B 1 51 ? -1.161 -3.42 1.475 1 98.25 51 VAL B O 1
ATOM 1601 N N . GLU B 1 52 ? -2.652 -4.805 2.332 1 97.5 52 GLU B N 1
ATOM 1602 C CA . GLU B 1 52 ? -3.748 -3.906 1.979 1 97.5 52 GLU B CA 1
ATOM 1603 C C . GLU B 1 52 ? -3.674 -2.605 2.773 1 97.5 52 GLU B C 1
ATOM 1605 O O . GLU B 1 52 ? -3.385 -2.619 3.973 1 97.5 52 GLU B O 1
ATOM 1610 N N . VAL B 1 53 ? -3.93 -1.477 2.068 1 98.19 53 VAL B N 1
ATOM 1611 C CA . VAL B 1 53 ? -3.854 -0.194 2.76 1 98.19 53 VAL B CA 1
ATOM 1612 C C . VAL B 1 53 ? -5.176 0.554 2.607 1 98.19 53 VAL B C 1
ATOM 1614 O O . VAL B 1 53 ? -5.887 0.779 3.59 1 98.19 53 VAL B O 1
ATOM 1617 N N . VAL B 1 54 ? -5.512 0.87 1.382 1 97.5 54 VAL B N 1
ATOM 1618 C CA . VAL B 1 54 ? -6.785 1.486 1.03 1 97.5 54 VAL B CA 1
ATOM 1619 C C . VAL B 1 54 ? -7.371 0.799 -0.202 1 97.5 54 VAL B C 1
ATOM 1621 O O . VAL B 1 54 ? -6.68 0.037 -0.882 1 97.5 54 VAL B O 1
ATOM 1624 N N . THR B 1 55 ? -8.633 1.083 -0.45 1 96.06 55 THR B N 1
ATOM 1625 C CA . THR B 1 55 ? -9.273 0.506 -1.626 1 96.06 55 THR B CA 1
ATOM 1626 C C . THR B 1 55 ? -8.461 0.789 -2.883 1 96.06 55 THR B C 1
ATOM 1628 O O . THR B 1 55 ? -8.133 1.942 -3.172 1 96.06 55 THR B O 1
ATOM 1631 N N . GLY B 1 56 ? -8.039 -0.318 -3.531 1 96.62 56 GLY B N 1
ATOM 1632 C CA . GLY B 1 56 ? -7.348 -0.202 -4.809 1 96.62 56 GLY B CA 1
ATOM 1633 C C . GLY B 1 56 ? -5.84 -0.155 -4.672 1 96.62 56 GLY B C 1
ATOM 1634 O O . GLY B 1 56 ? -5.117 -0.192 -5.672 1 96.62 56 GLY B O 1
ATOM 1635 N N . SER B 1 57 ? -5.324 -0.109 -3.395 1 97.75 57 SER B N 1
ATOM 1636 C CA . SER B 1 57 ? -3.893 0.106 -3.221 1 97.75 57 SER B CA 1
ATOM 1637 C C . SER B 1 57 ? -3.359 -0.672 -2.021 1 97.75 57 SER B C 1
ATOM 1639 O O . SER B 1 57 ? -3.977 -0.675 -0.953 1 97.75 57 SER B O 1
ATOM 1641 N N . PRO B 1 58 ? -2.08 -1.227 -2.293 1 98 58 PRO B N 1
ATOM 1642 C CA . PRO B 1 58 ? -1.404 -1.438 -3.576 1 98 58 PRO B CA 1
ATOM 1643 C C . PRO B 1 58 ? -2.25 -2.24 -4.562 1 98 58 PRO B C 1
ATOM 1645 O O . PRO B 1 58 ? -3.033 -3.1 -4.156 1 98 58 PRO B O 1
ATOM 1648 N N . SER B 1 59 ? -2.074 -1.911 -5.801 1 98.25 59 SER B N 1
ATOM 1649 C CA . SER B 1 59 ? -2.805 -2.639 -6.836 1 98.25 59 SER B CA 1
ATOM 1650 C C . SER B 1 59 ? -2.066 -3.908 -7.242 1 98.25 59 SER B C 1
ATOM 1652 O O . SER B 1 59 ? -0.881 -4.066 -6.941 1 98.25 59 SER B O 1
ATOM 1654 N N . PHE B 1 60 ? -2.787 -4.754 -7.922 1 98.56 60 PHE B N 1
ATOM 1655 C CA . PHE B 1 60 ? -2.189 -5.941 -8.516 1 98.56 60 PHE B CA 1
ATOM 1656 C C . PHE B 1 60 ? -1.016 -5.566 -9.414 1 98.56 60 PHE B C 1
ATOM 1658 O O . PHE B 1 60 ? 0.064 -6.152 -9.312 1 98.56 60 PHE B O 1
ATOM 1665 N N . GLU B 1 61 ? -1.21 -4.559 -10.219 1 98.5 61 GLU B N 1
ATOM 1666 C CA . GLU B 1 61 ? -0.184 -4.113 -11.156 1 98.5 61 GLU B CA 1
ATOM 1667 C C . GLU B 1 61 ? 1.06 -3.621 -10.422 1 98.5 61 GLU B C 1
ATOM 1669 O O . GLU B 1 61 ? 2.184 -3.971 -10.789 1 98.5 61 GLU B O 1
ATOM 1674 N N . ASP B 1 62 ? 0.822 -2.799 -9.336 1 97.75 62 ASP B N 1
ATOM 1675 C CA . ASP B 1 62 ? 1.95 -2.307 -8.547 1 97.75 62 ASP B CA 1
ATOM 1676 C C . ASP B 1 62 ? 2.816 -3.459 -8.047 1 97.75 62 ASP B C 1
ATOM 1678 O O . ASP B 1 62 ? 4.039 -3.436 -8.203 1 97.75 62 ASP B O 1
ATOM 1682 N N . ILE B 1 63 ? 2.178 -4.457 -7.523 1 98.31 63 ILE B N 1
ATOM 1683 C CA . ILE B 1 63 ? 2.854 -5.559 -6.852 1 98.31 63 ILE B CA 1
ATOM 1684 C C . ILE B 1 63 ? 3.535 -6.453 -7.883 1 98.31 63 ILE B C 1
ATOM 1686 O O . ILE B 1 63 ? 4.746 -6.676 -7.82 1 98.31 63 ILE B O 1
ATOM 1690 N N . VAL B 1 64 ? 2.846 -6.84 -8.914 1 98.69 64 VAL B N 1
ATOM 1691 C CA . VAL B 1 64 ? 3.334 -7.859 -9.836 1 98.69 64 VAL B CA 1
ATOM 1692 C C . VAL B 1 64 ? 4.477 -7.293 -10.672 1 98.69 64 VAL B C 1
ATOM 1694 O O . VAL B 1 64 ? 5.484 -7.965 -10.891 1 98.69 64 VAL B O 1
ATOM 1697 N N . THR B 1 65 ? 4.312 -6.062 -11.102 1 98.5 65 THR B N 1
ATOM 1698 C CA . THR B 1 65 ? 5.363 -5.457 -11.906 1 98.5 65 THR B CA 1
ATOM 1699 C C . THR B 1 65 ? 6.668 -5.363 -11.117 1 98.5 65 THR B C 1
ATOM 1701 O O . THR B 1 65 ? 7.742 -5.633 -11.648 1 98.5 65 THR B O 1
ATOM 1704 N N . THR B 1 66 ? 6.562 -5 -9.883 1 98.38 66 THR B N 1
ATOM 1705 C CA . THR B 1 66 ? 7.75 -4.867 -9.047 1 98.38 66 THR B CA 1
ATOM 1706 C C . THR B 1 66 ? 8.344 -6.238 -8.734 1 98.38 66 THR B C 1
ATOM 1708 O O . THR B 1 66 ? 9.562 -6.422 -8.789 1 98.38 66 THR B O 1
ATOM 1711 N N . LEU B 1 67 ? 7.5 -7.211 -8.406 1 98.38 67 LEU B N 1
ATOM 1712 C CA . LEU B 1 67 ? 7.988 -8.539 -8.062 1 98.38 67 LEU B CA 1
ATOM 1713 C C . LEU B 1 67 ? 8.711 -9.172 -9.25 1 98.38 67 LEU B C 1
ATOM 1715 O O . LEU B 1 67 ? 9.781 -9.773 -9.078 1 98.38 67 LEU B O 1
ATOM 1719 N N . VAL B 1 68 ? 8.156 -9.023 -10.438 1 97.69 68 VAL B N 1
ATOM 1720 C CA . VAL B 1 68 ? 8.766 -9.625 -11.617 1 97.69 68 VAL B CA 1
ATOM 1721 C C . VAL B 1 68 ? 10.086 -8.922 -11.938 1 97.69 68 VAL B C 1
ATOM 1723 O O . VAL B 1 68 ? 11.047 -9.555 -12.375 1 97.69 68 VAL B O 1
ATOM 1726 N N . ALA B 1 69 ? 10.156 -7.676 -11.641 1 97 69 ALA B N 1
ATOM 1727 C CA . ALA B 1 69 ? 11.375 -6.902 -11.883 1 97 69 ALA B CA 1
ATOM 1728 C C . ALA B 1 69 ? 12.461 -7.262 -10.875 1 97 69 ALA B C 1
ATOM 1730 O O . ALA B 1 69 ? 13.648 -7.223 -11.195 1 97 69 ALA B O 1
ATOM 1731 N N . CYS B 1 70 ? 12.07 -7.605 -9.68 1 96.12 70 CYS B N 1
ATOM 1732 C CA . CYS B 1 70 ? 13.023 -7.754 -8.578 1 96.12 70 CYS B CA 1
ATOM 1733 C C . CYS B 1 70 ? 13.32 -9.227 -8.312 1 96.12 70 CYS B C 1
ATOM 1735 O O . CYS B 1 70 ? 14.297 -9.547 -7.629 1 96.12 70 CYS B O 1
ATOM 1737 N N . GLY B 1 71 ? 12.445 -10.086 -8.812 1 94.81 71 GLY B N 1
ATOM 1738 C CA . GLY B 1 71 ? 12.594 -11.508 -8.531 1 94.81 71 GLY B CA 1
ATOM 1739 C C . GLY B 1 71 ? 12.609 -12.359 -9.789 1 94.81 71 GLY B C 1
ATOM 1740 O O . GLY B 1 71 ? 12.398 -11.852 -10.891 1 94.81 71 GLY B O 1
ATOM 1741 N N . ASP B 1 72 ? 12.922 -13.617 -9.586 1 94.88 72 ASP B N 1
ATOM 1742 C CA . ASP B 1 72 ? 12.938 -14.586 -10.68 1 94.88 72 ASP B CA 1
ATOM 1743 C C . ASP B 1 72 ? 11.633 -15.375 -10.734 1 94.88 72 ASP B C 1
ATOM 1745 O O . ASP B 1 72 ? 11.43 -16.312 -9.961 1 94.88 72 ASP B O 1
ATOM 1749 N N . PHE B 1 73 ? 10.781 -14.992 -11.641 1 97.62 73 PHE B N 1
ATOM 1750 C CA . PHE B 1 73 ? 9.516 -15.688 -11.844 1 97.62 73 PHE B CA 1
ATOM 1751 C C . PHE B 1 73 ? 9.406 -16.203 -13.273 1 97.62 73 PHE B C 1
ATOM 1753 O O . PHE B 1 73 ? 9.688 -15.469 -14.227 1 97.62 73 PHE B O 1
ATOM 1760 N N . GLU B 1 74 ? 8.961 -17.406 -13.445 1 96.56 74 GLU B N 1
ATOM 1761 C CA . GLU B 1 74 ? 8.977 -18.016 -14.773 1 96.56 74 GLU B CA 1
ATOM 1762 C C . GLU B 1 74 ? 7.574 -18.062 -15.367 1 96.56 74 GLU B C 1
ATOM 1764 O O . GLU B 1 74 ? 7.41 -18.328 -16.562 1 96.56 74 GLU B O 1
ATOM 1769 N N . GLY B 1 75 ? 6.531 -17.953 -14.539 1 97.81 75 GLY B N 1
ATOM 1770 C CA . GLY B 1 75 ? 5.164 -18.016 -15.031 1 97.81 75 GLY B CA 1
ATOM 1771 C C . GLY B 1 75 ? 4.137 -17.641 -13.977 1 97.81 75 GLY B C 1
ATOM 1772 O O . GLY B 1 75 ? 4.492 -17.188 -12.891 1 97.81 75 GLY B O 1
ATOM 1773 N N . ALA B 1 76 ? 2.887 -17.797 -14.391 1 98.69 76 ALA B N 1
ATOM 1774 C CA . ALA B 1 76 ? 1.776 -17.5 -13.484 1 98.69 76 ALA B CA 1
ATOM 1775 C C . ALA B 1 76 ? 0.586 -18.422 -13.758 1 98.69 76 ALA B C 1
ATOM 1777 O O . ALA B 1 76 ? 0.467 -18.984 -14.852 1 98.69 76 ALA B O 1
ATOM 1778 N N . ILE B 1 77 ? -0.214 -18.578 -12.727 1 98.69 77 ILE B N 1
ATOM 1779 C CA . ILE B 1 77 ? -1.508 -19.25 -12.836 1 98.69 77 ILE B CA 1
ATOM 1780 C C . ILE B 1 77 ? -2.627 -18.25 -12.547 1 98.69 77 ILE B C 1
ATOM 1782 O O . ILE B 1 77 ? -2.594 -17.547 -11.539 1 98.69 77 ILE B O 1
ATOM 1786 N N . VAL B 1 78 ? -3.541 -18.188 -13.43 1 98.75 78 VAL B N 1
ATOM 1787 C CA . VAL B 1 78 ? -4.68 -17.281 -13.266 1 98.75 78 VAL B CA 1
ATOM 1788 C C . VAL B 1 78 ? -5.98 -18.078 -13.383 1 98.75 78 VAL B C 1
ATOM 1790 O O . VAL B 1 78 ? -5.973 -19.25 -13.781 1 98.75 78 VAL B O 1
ATOM 1793 N N . THR B 1 79 ? -7.051 -17.391 -12.992 1 98 79 THR B N 1
ATOM 1794 C CA . THR B 1 79 ? -8.352 -18.016 -13.195 1 98 79 THR B CA 1
ATOM 1795 C C . THR B 1 79 ? -8.828 -17.828 -14.633 1 98 79 THR B C 1
ATOM 1797 O O . THR B 1 79 ? -8.508 -16.828 -15.273 1 98 79 THR B O 1
ATOM 1800 N N . GLU B 1 80 ? -9.641 -18.719 -15.07 1 97.62 80 GLU B N 1
ATOM 1801 C CA . GLU B 1 80 ? -10.289 -18.531 -16.375 1 97.62 80 GLU B CA 1
ATOM 1802 C C . GLU B 1 80 ? -11.125 -17.266 -16.406 1 97.62 80 GLU B C 1
ATOM 1804 O O . GLU B 1 80 ? -11.219 -16.609 -17.438 1 97.62 80 GLU B O 1
ATOM 1809 N N . ASP B 1 81 ? -11.648 -16.922 -15.312 1 97.69 81 ASP B N 1
ATOM 1810 C CA . ASP B 1 81 ? -12.484 -15.734 -15.188 1 97.69 81 ASP B CA 1
ATOM 1811 C C . ASP B 1 81 ? -11.68 -14.461 -15.453 1 97.69 81 ASP B C 1
ATOM 1813 O O . ASP B 1 81 ? -12.18 -13.523 -16.078 1 97.69 81 ASP B O 1
ATOM 1817 N N . MET B 1 82 ? -10.414 -14.43 -14.977 1 97.62 82 MET B N 1
ATOM 1818 C CA . MET B 1 82 ? -9.578 -13.266 -15.25 1 97.62 82 MET B CA 1
ATOM 1819 C C . MET B 1 82 ? -9.477 -13.016 -16.75 1 97.62 82 MET B C 1
ATOM 1821 O O . MET B 1 82 ? -9.602 -11.875 -17.203 1 97.62 82 MET B O 1
ATOM 1825 N N . ILE B 1 83 ? -9.266 -14.062 -17.469 1 97.5 83 ILE B N 1
ATOM 1826 C CA . ILE B 1 83 ? -9.086 -13.961 -18.922 1 97.5 83 ILE B CA 1
ATOM 1827 C C . ILE B 1 83 ? -10.328 -13.352 -19.562 1 97.5 83 ILE B C 1
ATOM 1829 O O . ILE B 1 83 ? -10.234 -12.578 -20.516 1 97.5 83 ILE B O 1
ATOM 1833 N N . GLU B 1 84 ? -11.406 -13.594 -18.969 1 97.31 84 GLU B N 1
ATOM 1834 C CA . GLU B 1 84 ? -12.68 -13.156 -19.531 1 97.31 84 GLU B CA 1
ATOM 1835 C C . GLU B 1 84 ? -13.023 -11.734 -19.078 1 97.31 84 GLU B C 1
ATOM 1837 O O . GLU B 1 84 ? -13.484 -10.922 -19.875 1 97.31 84 GLU B O 1
ATOM 1842 N N . VAL B 1 85 ? -12.773 -11.375 -17.812 1 97.56 85 VAL B N 1
ATOM 1843 C CA . VAL B 1 85 ? -13.43 -10.188 -17.281 1 97.56 85 VAL B CA 1
ATOM 1844 C C . VAL B 1 85 ? -12.367 -9.164 -16.844 1 97.56 85 VAL B C 1
ATOM 1846 O O . VAL B 1 85 ? -12.703 -8.031 -16.5 1 97.56 85 VAL B O 1
ATOM 1849 N N . ASN B 1 86 ? -11.109 -9.555 -16.812 1 97.94 86 ASN B N 1
ATOM 1850 C CA . ASN B 1 86 ? -10.031 -8.68 -16.391 1 97.94 86 ASN B CA 1
ATOM 1851 C C . ASN B 1 86 ? -8.844 -8.75 -17.359 1 97.94 86 ASN B C 1
ATOM 1853 O O . ASN B 1 86 ? -7.742 -9.141 -16.953 1 97.94 86 ASN B O 1
ATOM 1857 N N . GLN B 1 87 ? -9.039 -8.328 -18.531 1 97.81 87 GLN B N 1
ATOM 1858 C CA . GLN B 1 87 ? -8.047 -8.406 -19.594 1 97.81 87 GLN B CA 1
ATOM 1859 C C . GLN B 1 87 ? -6.836 -7.535 -19.281 1 97.81 87 GLN B C 1
ATOM 1861 O O . GLN B 1 87 ? -5.707 -7.879 -19.641 1 97.81 87 GLN B O 1
ATOM 1866 N N . LYS B 1 88 ? -7.129 -6.469 -18.594 1 98.12 88 LYS B N 1
ATOM 1867 C CA . LYS B 1 88 ? -6.031 -5.57 -18.25 1 98.12 88 LYS B CA 1
ATOM 1868 C C . LYS B 1 88 ? -4.941 -6.309 -17.469 1 98.12 88 LYS B C 1
ATOM 1870 O O . LYS B 1 88 ? -3.773 -6.285 -17.859 1 98.12 88 LYS B O 1
ATOM 1875 N N . ASP B 1 89 ? -5.289 -6.941 -16.422 1 98.56 89 ASP B N 1
ATOM 1876 C CA . ASP B 1 89 ? -4.312 -7.645 -15.602 1 98.56 89 ASP B CA 1
ATOM 1877 C C . ASP B 1 89 ? -3.779 -8.883 -16.312 1 98.56 89 ASP B C 1
ATOM 1879 O O . ASP B 1 89 ? -2.609 -9.242 -16.172 1 98.56 89 ASP B O 1
ATOM 1883 N N . TYR B 1 90 ? -4.66 -9.516 -17.109 1 98.69 90 TYR B N 1
ATOM 1884 C CA . TYR B 1 90 ? -4.199 -10.656 -17.891 1 98.69 90 TYR B CA 1
ATOM 1885 C C . TYR B 1 90 ? -3.098 -10.25 -18.859 1 98.69 90 TYR B C 1
ATOM 1887 O O . TYR B 1 90 ? -2.051 -10.898 -18.922 1 98.69 90 TYR B O 1
ATOM 1895 N N . GLN B 1 91 ? -3.342 -9.195 -19.547 1 98.81 91 GLN B N 1
ATOM 1896 C CA . GLN B 1 91 ? -2.371 -8.734 -20.547 1 98.81 91 GLN B CA 1
ATOM 1897 C C . GLN B 1 91 ? -1.088 -8.25 -19.875 1 98.81 91 GLN B C 1
ATOM 1899 O O . GLN B 1 91 ? 0.005 -8.422 -20.422 1 98.81 91 GLN B O 1
ATOM 1904 N N . LEU B 1 92 ? -1.24 -7.703 -18.734 1 98.81 92 LEU B N 1
ATOM 1905 C CA . LEU B 1 92 ? -0.06 -7.336 -17.953 1 98.81 92 LEU B CA 1
ATOM 1906 C C . LEU B 1 92 ? 0.835 -8.547 -17.719 1 98.81 92 LEU B C 1
ATOM 1908 O O . LEU B 1 92 ? 2.047 -8.477 -17.938 1 98.81 92 LEU B O 1
ATOM 1912 N N . LEU B 1 93 ? 0.258 -9.609 -17.297 1 98.81 93 LEU B N 1
ATOM 1913 C CA . LEU B 1 93 ? 1.014 -10.828 -17.031 1 98.81 93 LEU B CA 1
ATOM 1914 C C . LEU B 1 93 ? 1.639 -11.375 -18.312 1 98.81 93 LEU B C 1
ATOM 1916 O O . LEU B 1 93 ? 2.789 -11.82 -18.312 1 98.81 93 LEU B O 1
ATOM 1920 N N . VAL B 1 94 ? 0.86 -11.336 -19.375 1 98.81 94 VAL B N 1
ATOM 1921 C CA . VAL B 1 94 ? 1.359 -11.805 -20.672 1 98.81 94 VAL B CA 1
ATOM 1922 C C . VAL B 1 94 ? 2.576 -10.977 -21.078 1 98.81 94 VAL B C 1
ATOM 1924 O O . VAL B 1 94 ? 3.586 -11.531 -21.531 1 98.81 94 VAL B O 1
ATOM 1927 N N . ASP B 1 95 ? 2.463 -9.688 -20.938 1 98.75 95 ASP B N 1
ATOM 1928 C CA . ASP B 1 95 ? 3.553 -8.789 -21.312 1 98.75 95 ASP B CA 1
ATOM 1929 C C . ASP B 1 95 ? 4.793 -9.039 -20.453 1 98.75 95 ASP B C 1
ATOM 1931 O O . ASP B 1 95 ? 5.918 -8.961 -20.953 1 98.75 95 ASP B O 1
ATOM 1935 N N . LEU B 1 96 ? 4.594 -9.352 -19.234 1 98.44 96 LEU B N 1
ATOM 1936 C CA . LEU B 1 96 ? 5.703 -9.477 -18.297 1 98.44 96 LEU B CA 1
ATOM 1937 C C . LEU B 1 96 ? 6.359 -10.852 -18.406 1 98.44 96 LEU B C 1
ATOM 1939 O O . LEU B 1 96 ? 7.582 -10.969 -18.297 1 98.44 96 LEU B O 1
ATOM 1943 N N . LEU B 1 97 ? 5.539 -11.906 -18.656 1 98 97 LEU B N 1
ATOM 1944 C CA . LEU B 1 97 ? 6.055 -13.258 -18.469 1 98 97 LEU B CA 1
ATOM 1945 C C . LEU B 1 97 ? 5.988 -14.047 -19.766 1 98 97 LEU B C 1
ATOM 1947 O O . LEU B 1 97 ? 6.598 -15.117 -19.875 1 98 97 LEU B O 1
ATOM 1951 N N . GLY B 1 98 ? 5.223 -13.508 -20.766 1 97.94 98 GLY B N 1
ATOM 1952 C CA . GLY B 1 98 ? 4.98 -14.25 -21.984 1 97.94 98 GLY B CA 1
ATOM 1953 C C . GLY B 1 98 ? 3.732 -15.109 -21.938 1 97.94 98 GLY B C 1
ATOM 1954 O O . GLY B 1 98 ? 3.514 -15.836 -20.953 1 97.94 98 GLY B O 1
ATOM 1955 N N . LYS B 1 99 ? 2.982 -15.125 -22.953 1 98.25 99 LYS B N 1
ATOM 1956 C CA . LYS B 1 99 ? 1.696 -15.812 -23.016 1 98.25 99 LYS B CA 1
ATOM 1957 C C . LYS B 1 99 ? 1.858 -17.297 -22.75 1 98.25 99 LYS B C 1
ATOM 1959 O O . LYS B 1 99 ? 1.026 -17.906 -22.062 1 98.25 99 LYS B O 1
ATOM 1964 N N . LYS B 1 100 ? 2.883 -17.906 -23.25 1 96.94 100 LYS B N 1
ATOM 1965 C CA . LYS B 1 100 ? 3.094 -19.344 -23.109 1 96.94 100 LYS B CA 1
ATOM 1966 C C . LYS B 1 100 ? 3.301 -19.734 -21.641 1 96.94 100 LYS B C 1
ATOM 1968 O O . LYS B 1 100 ? 3.195 -20.922 -21.297 1 96.94 100 LYS B O 1
ATOM 1973 N N . ASN B 1 101 ? 3.637 -18.75 -20.812 1 97.31 101 ASN B N 1
ATOM 1974 C CA . ASN B 1 101 ? 3.963 -19.031 -19.422 1 97.31 101 ASN B CA 1
ATOM 1975 C C . ASN B 1 101 ? 2.799 -18.703 -18.484 1 97.31 101 ASN B C 1
ATOM 1977 O O . ASN B 1 101 ? 2.949 -18.703 -17.266 1 97.31 101 ASN B O 1
ATOM 1981 N N . ILE B 1 102 ? 1.668 -18.344 -19.078 1 98.5 102 ILE B N 1
ATOM 1982 C CA . ILE B 1 102 ? 0.46 -18.094 -18.297 1 98.5 102 ILE B CA 1
ATOM 1983 C C . ILE B 1 102 ? -0.466 -19.297 -18.375 1 98.5 102 ILE B C 1
ATOM 1985 O O . ILE B 1 102 ? -0.919 -19.672 -19.453 1 98.5 102 ILE B O 1
ATOM 1989 N N . HIS B 1 103 ? -0.743 -19.859 -17.234 1 98 103 HIS B N 1
ATOM 1990 C CA . HIS B 1 103 ? -1.639 -21 -17.125 1 98 103 HIS B CA 1
ATOM 1991 C C . HIS B 1 103 ? -2.984 -20.594 -16.531 1 98 103 HIS B C 1
ATOM 1993 O O . HIS B 1 103 ? -3.059 -19.672 -15.727 1 98 103 HIS B O 1
ATOM 1999 N N . SER B 1 104 ? -4 -21.281 -16.938 1 97.75 104 SER B N 1
ATOM 2000 C CA . SER B 1 104 ? -5.324 -20.984 -16.406 1 97.75 104 SER B CA 1
ATOM 2001 C C . SER B 1 104 ? -5.922 -22.188 -15.703 1 97.75 104 SER B C 1
ATOM 2003 O O . SER B 1 104 ? -5.594 -23.328 -16.031 1 97.75 104 SER B O 1
ATOM 2005 N N . MET B 1 105 ? -6.707 -21.859 -14.727 1 96.62 105 MET B N 1
ATOM 2006 C CA . MET B 1 105 ? -7.391 -22.891 -13.961 1 96.62 105 MET B CA 1
ATOM 2007 C C . MET B 1 105 ? -8.797 -22.453 -13.578 1 96.62 105 MET B C 1
ATOM 2009 O O . MET B 1 105 ? -9.094 -21.25 -13.57 1 96.62 105 MET B O 1
ATOM 2013 N N . HIS B 1 106 ? -9.625 -23.5 -13.328 1 96.88 106 HIS B N 1
ATOM 2014 C CA . HIS B 1 106 ? -10.953 -23.203 -12.812 1 96.88 106 HIS B CA 1
ATOM 2015 C C . HIS B 1 106 ? -10.875 -22.562 -11.43 1 96.88 106 HIS B C 1
ATOM 2017 O O . HIS B 1 106 ? -10.078 -22.984 -10.586 1 96.88 106 HIS B O 1
ATOM 2023 N N . TYR B 1 107 ? -11.758 -21.703 -11.258 1 95 107 TYR B N 1
ATOM 2024 C CA . TYR B 1 107 ? -11.688 -20.906 -10.031 1 95 107 TYR B CA 1
ATOM 2025 C C . TYR B 1 107 ? -12.023 -21.75 -8.812 1 95 107 TYR B C 1
ATOM 2027 O O . TYR B 1 107 ? -11.227 -21.844 -7.875 1 95 107 TYR B O 1
ATOM 2035 N N . ILE B 1 108 ? -13.203 -22.469 -8.734 1 92.25 108 ILE B N 1
ATOM 2036 C CA . ILE B 1 108 ? -13.609 -23.281 -7.594 1 92.25 108 ILE B CA 1
ATOM 2037 C C . ILE B 1 108 ? -13.812 -24.734 -8.039 1 92.25 108 ILE B C 1
ATOM 2039 O O . ILE B 1 108 ? -14.539 -25 -8.992 1 92.25 108 ILE B O 1
ATOM 2043 N N . PRO B 1 109 ? -13.102 -25.562 -7.359 1 93.62 109 PRO B N 1
ATOM 2044 C CA . PRO B 1 109 ? -12.242 -25.391 -6.18 1 93.62 109 PRO B CA 1
ATOM 2045 C C . PRO B 1 109 ? -10.766 -25.297 -6.531 1 93.62 109 PRO B C 1
ATOM 2047 O O . PRO B 1 109 ? -9.93 -25.031 -5.66 1 93.62 109 PRO B O 1
ATOM 2050 N N . GLU B 1 110 ? -10.422 -25.5 -7.812 1 95.06 110 GLU B N 1
ATOM 2051 C CA . GLU B 1 110 ? -9.047 -25.781 -8.203 1 95.06 110 GLU B CA 1
ATOM 2052 C C . GLU B 1 110 ? -8.117 -24.625 -7.809 1 95.06 110 GLU B C 1
ATOM 2054 O O . GLU B 1 110 ? -7.047 -24.859 -7.246 1 95.06 110 GLU B O 1
ATOM 2059 N N . TYR B 1 111 ? -8.516 -23.453 -8.094 1 96.06 111 TYR B N 1
ATOM 2060 C CA . TYR B 1 111 ? -7.664 -22.297 -7.801 1 96.06 111 TYR B CA 1
ATOM 2061 C C . TYR B 1 111 ? -7.469 -22.141 -6.297 1 96.06 111 TYR B C 1
ATOM 2063 O O . TYR B 1 111 ? -6.367 -21.828 -5.836 1 96.06 111 TYR B O 1
ATOM 2071 N N . TYR B 1 112 ? -8.539 -22.406 -5.539 1 93.38 112 TYR B N 1
ATOM 2072 C CA . TYR B 1 112 ? -8.445 -22.312 -4.086 1 93.38 112 TYR B CA 1
ATOM 2073 C C . TYR B 1 112 ? -7.469 -23.359 -3.539 1 93.38 112 TYR B C 1
ATOM 2075 O O . TYR B 1 112 ? -6.684 -23.062 -2.637 1 93.38 112 TYR B O 1
ATOM 2083 N N . GLU B 1 113 ? -7.535 -24.516 -4.074 1 94 113 GLU B N 1
ATOM 2084 C CA . GLU B 1 113 ? -6.609 -25.562 -3.674 1 94 113 GLU B CA 1
ATOM 2085 C C . GLU B 1 113 ? -5.164 -25.188 -4.004 1 94 113 GLU B C 1
ATOM 2087 O O . GLU B 1 113 ? -4.25 -25.5 -3.238 1 94 113 GLU B O 1
ATOM 2092 N N . MET B 1 114 ? -5.023 -24.531 -5.109 1 95.62 114 MET B N 1
ATOM 2093 C CA . MET B 1 114 ? -3.686 -24.125 -5.512 1 95.62 114 MET B CA 1
ATOM 2094 C C . MET B 1 114 ? -3.133 -23.062 -4.551 1 95.62 114 MET B C 1
ATOM 2096 O O . MET B 1 114 ? -1.935 -23.047 -4.266 1 95.62 114 MET B O 1
ATOM 2100 N N . ARG B 1 115 ? -4.027 -22.156 -4.078 1 95.44 115 ARG B N 1
ATOM 2101 C CA . ARG B 1 115 ? -3.6 -21.172 -3.094 1 95.44 115 ARG B CA 1
ATOM 2102 C C . ARG B 1 115 ? -2.953 -21.844 -1.89 1 95.44 115 ARG B C 1
ATOM 2104 O O . ARG B 1 115 ? -1.974 -21.344 -1.339 1 95.44 115 ARG B O 1
ATOM 2111 N N . ASP B 1 116 ? -3.471 -23.031 -1.525 1 93.94 116 ASP B N 1
ATOM 2112 C CA . ASP B 1 116 ? -3.01 -23.75 -0.346 1 93.94 116 ASP B CA 1
ATOM 2113 C C . ASP B 1 116 ? -1.626 -24.359 -0.577 1 93.94 116 ASP B C 1
ATOM 2115 O O . ASP B 1 116 ? -0.952 -24.766 0.373 1 93.94 116 ASP B O 1
ATOM 2119 N N . ARG B 1 117 ? -1.179 -24.344 -1.771 1 94.81 117 ARG B N 1
ATOM 2120 C CA . ARG B 1 117 ? 0.128 -24.875 -2.137 1 94.81 117 ARG B CA 1
ATOM 2121 C C . ARG B 1 117 ? 1.18 -23.766 -2.178 1 94.81 117 ARG B C 1
ATOM 2123 O O . ARG B 1 117 ? 2.371 -24.047 -2.334 1 94.81 117 ARG B O 1
ATOM 2130 N N . CYS B 1 118 ? 0.807 -22.562 -1.999 1 97.38 118 CYS B N 1
ATOM 2131 C CA . CYS B 1 118 ? 1.718 -21.422 -2.115 1 97.38 118 CYS B CA 1
ATOM 2132 C C . CYS B 1 118 ? 2.518 -21.234 -0.833 1 97.38 118 CYS B C 1
ATOM 2134 O O . CYS B 1 118 ? 2.033 -21.547 0.258 1 97.38 118 CYS B O 1
ATOM 2136 N N . LYS B 1 119 ? 3.697 -20.781 -1.043 1 97.75 119 LYS B N 1
ATOM 2137 C CA . LYS B 1 119 ? 4.555 -20.453 0.092 1 97.75 119 LYS B CA 1
ATOM 2138 C C . LYS B 1 119 ? 3.953 -19.328 0.932 1 97.75 119 LYS B C 1
ATOM 2140 O O . LYS B 1 119 ? 4.043 -19.344 2.16 1 97.75 119 LYS B O 1
ATOM 2145 N N . ALA B 1 120 ? 3.369 -18.359 0.291 1 98.5 120 ALA B N 1
ATOM 2146 C CA . ALA B 1 120 ? 2.734 -17.219 0.963 1 98.5 120 ALA B CA 1
ATOM 2147 C C . ALA B 1 120 ? 1.623 -16.625 0.103 1 98.5 120 ALA B C 1
ATOM 2149 O O . ALA B 1 120 ? 1.598 -16.828 -1.113 1 98.5 120 ALA B O 1
ATOM 2150 N N . VAL B 1 121 ? 0.744 -15.938 0.764 1 98.12 121 VAL B N 1
ATOM 2151 C CA . VAL B 1 121 ? -0.279 -15.094 0.161 1 98.12 121 VAL B CA 1
ATOM 2152 C C . VAL B 1 121 ? 0.009 -13.625 0.483 1 98.12 121 VAL B C 1
ATOM 2154 O O . VAL B 1 121 ? 0.275 -13.281 1.636 1 98.12 121 VAL B O 1
ATOM 2157 N N . VAL B 1 122 ? 0.026 -12.844 -0.514 1 98.56 122 VAL B N 1
ATOM 2158 C CA . VAL B 1 122 ? 0.128 -11.398 -0.361 1 98.56 122 VAL B CA 1
ATOM 2159 C C . VAL B 1 122 ? -1.23 -10.75 -0.626 1 98.56 122 VAL B C 1
ATOM 2161 O O . VAL B 1 122 ? -1.7 -10.727 -1.767 1 98.56 122 VAL B O 1
ATOM 2164 N N . GLN B 1 123 ? -1.866 -10.227 0.402 1 98.19 123 GLN B N 1
ATOM 2165 C CA . GLN B 1 123 ? -3.186 -9.609 0.306 1 98.19 123 GLN B CA 1
ATOM 2166 C C . GLN B 1 123 ? -3.078 -8.141 -0.1 1 98.19 123 GLN B C 1
ATOM 2168 O O . GLN B 1 123 ? -2.584 -7.316 0.667 1 98.19 123 GLN B O 1
ATOM 2173 N N . THR B 1 124 ? -3.531 -7.84 -1.276 1 98.19 124 THR B N 1
ATOM 2174 C CA . THR B 1 124 ? -3.455 -6.465 -1.765 1 98.19 124 THR B CA 1
ATOM 2175 C C . THR B 1 124 ? -4.773 -5.734 -1.531 1 98.19 124 THR B C 1
ATOM 2177 O O . THR B 1 124 ? -5.758 -6.344 -1.104 1 98.19 124 THR B O 1
ATOM 2180 N N . GLY B 1 125 ? -4.77 -4.438 -1.827 1 97.19 125 GLY B N 1
ATOM 2181 C CA . GLY B 1 125 ? -5.984 -3.645 -1.733 1 97.19 125 GLY B CA 1
ATOM 2182 C C . GLY B 1 125 ? -6.746 -3.564 -3.043 1 97.19 125 GLY B C 1
ATOM 2183 O O . GLY B 1 125 ? -7.672 -2.76 -3.182 1 97.19 125 GLY B O 1
ATOM 2184 N N . ASP B 1 126 ? -6.41 -4.352 -4.02 1 97.5 126 ASP B N 1
ATOM 2185 C CA . ASP B 1 126 ? -6.996 -4.262 -5.352 1 97.5 126 ASP B CA 1
ATOM 2186 C C . ASP B 1 126 ? -8.406 -4.84 -5.367 1 97.5 126 ASP B C 1
ATOM 2188 O O . ASP B 1 126 ? -8.609 -6.008 -5.027 1 97.5 126 ASP B O 1
ATOM 2192 N N . TYR B 1 127 ? -9.359 -4.035 -5.859 1 94.56 127 TYR B N 1
ATOM 2193 C CA . TYR B 1 127 ? -10.758 -4.449 -5.895 1 94.56 127 TYR B CA 1
ATOM 2194 C C . TYR B 1 127 ? -11.148 -4.914 -7.293 1 94.56 127 TYR B C 1
ATOM 2196 O O . TYR B 1 127 ? -12.328 -5.152 -7.562 1 94.56 127 TYR B O 1
ATOM 2204 N N . GLY B 1 128 ? -10.219 -5 -8.172 1 94.94 128 GLY B N 1
ATOM 2205 C CA . GLY B 1 128 ? -10.523 -5.562 -9.477 1 94.94 128 GLY B CA 1
ATOM 2206 C C . GLY B 1 128 ? -11.031 -6.992 -9.406 1 94.94 128 GLY B C 1
ATOM 2207 O O . GLY B 1 128 ? -10.531 -7.793 -8.609 1 94.94 128 GLY B O 1
ATOM 2208 N N . VAL B 1 129 ? -11.969 -7.305 -10.234 1 95.06 129 VAL B N 1
ATOM 2209 C CA . VAL B 1 129 ? -12.508 -8.664 -10.281 1 95.06 129 VAL B CA 1
ATOM 2210 C C . VAL B 1 129 ? -11.43 -9.625 -10.773 1 95.06 129 VAL B C 1
ATOM 2212 O O . VAL B 1 129 ? -10.906 -9.477 -11.883 1 95.06 129 VAL B O 1
ATOM 2215 N N . HIS B 1 130 ? -11.07 -10.562 -9.922 1 96.88 130 HIS B N 1
ATOM 2216 C CA . HIS B 1 130 ? -10.031 -11.547 -10.203 1 96.88 130 HIS B CA 1
ATOM 2217 C C . HIS B 1 130 ? -8.688 -10.875 -10.445 1 96.88 130 HIS B C 1
ATOM 2219 O O . HIS B 1 130 ? -7.906 -11.328 -11.289 1 96.88 130 HIS B O 1
ATOM 2225 N N . ALA B 1 131 ? -8.5 -9.703 -9.797 1 98 131 ALA B N 1
ATOM 2226 C CA . ALA B 1 131 ? -7.172 -9.094 -9.805 1 98 131 ALA B CA 1
ATOM 2227 C C . ALA B 1 131 ? -6.211 -9.875 -8.914 1 98 131 ALA B C 1
ATOM 2229 O O . ALA B 1 131 ? -5.789 -9.391 -7.863 1 98 131 ALA B O 1
ATOM 2230 N N . GLN B 1 132 ? -5.895 -11.039 -9.375 1 98.38 132 GLN B N 1
ATOM 2231 C CA . GLN B 1 132 ? -5.098 -11.992 -8.602 1 98.38 132 GLN B CA 1
ATOM 2232 C C . GLN B 1 132 ? -4.324 -12.93 -9.523 1 98.38 132 GLN B C 1
ATOM 2234 O O . GLN B 1 132 ? -4.68 -13.102 -10.688 1 98.38 132 GLN B O 1
ATOM 2239 N N . ALA B 1 133 ? -3.236 -13.492 -8.977 1 98.81 133 ALA B N 1
ATOM 2240 C CA . ALA B 1 133 ? -2.465 -14.5 -9.711 1 98.81 133 ALA B CA 1
ATOM 2241 C C . ALA B 1 133 ? -1.522 -15.25 -8.773 1 98.81 133 ALA B C 1
ATOM 2243 O O . ALA B 1 133 ? -1.102 -14.719 -7.742 1 98.81 133 ALA B O 1
ATOM 2244 N N . ILE B 1 134 ? -1.254 -16.422 -9.133 1 98.75 134 ILE B N 1
ATOM 2245 C CA . ILE B 1 134 ? -0.193 -17.188 -8.484 1 98.75 134 ILE B CA 1
ATOM 2246 C C . ILE B 1 134 ? 1.076 -17.125 -9.336 1 98.75 134 ILE B C 1
ATOM 2248 O O . ILE B 1 134 ? 1.091 -17.594 -10.477 1 98.75 134 ILE B O 1
ATOM 2252 N N . LEU B 1 135 ? 2.104 -16.531 -8.812 1 98.75 135 LEU B N 1
ATOM 2253 C CA . LEU B 1 135 ? 3.389 -16.438 -9.5 1 98.75 135 LEU B CA 1
ATOM 2254 C C . LEU B 1 135 ? 4.258 -17.656 -9.203 1 98.75 135 LEU B C 1
ATOM 2256 O O . LEU B 1 135 ? 4.305 -18.125 -8.062 1 98.75 135 LEU B O 1
ATOM 2260 N N . ILE B 1 136 ? 4.875 -18.125 -10.234 1 98.25 136 ILE B N 1
ATOM 2261 C CA . ILE B 1 136 ? 5.711 -19.312 -10.117 1 98.25 136 ILE B CA 1
ATOM 2262 C C . ILE B 1 136 ? 7.184 -18.922 -10.109 1 98.25 136 ILE B C 1
ATOM 2264 O O . ILE B 1 136 ? 7.668 -18.297 -11.055 1 98.25 136 ILE B O 1
ATOM 2268 N N . ALA B 1 137 ? 7.895 -19.281 -9.062 1 97.5 137 ALA B N 1
ATOM 2269 C CA . ALA B 1 137 ? 9.312 -18.938 -8.945 1 97.5 137 ALA B CA 1
ATOM 2270 C C . ALA B 1 137 ? 10.148 -19.703 -9.953 1 97.5 137 ALA B C 1
ATOM 2272 O O . ALA B 1 137 ? 9.922 -20.906 -10.172 1 97.5 137 ALA B O 1
ATOM 2273 N N . GLY B 1 138 ? 11.078 -18.984 -10.578 1 94.38 138 GLY B N 1
ATOM 2274 C CA . GLY B 1 138 ? 11.891 -19.562 -11.641 1 94.38 138 GLY B CA 1
ATOM 2275 C C . GLY B 1 138 ? 13.289 -19.922 -11.188 1 94.38 138 GLY B C 1
ATOM 2276 O O . GLY B 1 138 ? 13.672 -19.641 -10.047 1 94.38 138 GLY B O 1
ATOM 2277 N N . TYR B 1 139 ? 13.977 -20.594 -12.047 1 87.25 139 TYR B N 1
ATOM 2278 C CA . TYR B 1 139 ? 15.375 -20.984 -11.969 1 87.25 139 TYR B CA 1
ATOM 2279 C C . TYR B 1 139 ? 15.969 -21.188 -13.359 1 87.25 139 TYR B C 1
ATOM 2281 O O . TYR B 1 139 ? 15.227 -21.297 -14.344 1 87.25 139 TYR B O 1
ATOM 2289 N N . PRO B 1 140 ? 17.359 -21 -13.391 1 88.31 140 PRO B N 1
ATOM 2290 C CA . PRO B 1 140 ? 17.969 -21.203 -14.711 1 88.31 140 PRO B CA 1
ATOM 2291 C C . PRO B 1 140 ? 17.859 -22.656 -15.188 1 88.31 140 PRO B C 1
ATOM 2293 O O . PRO B 1 140 ? 18.875 -23.312 -15.406 1 88.31 140 PRO B O 1
ATOM 2296 N N . SER B 1 141 ? 16.891 -23.344 -15.094 1 85.56 141 SER B N 1
ATOM 2297 C CA . SER B 1 141 ? 16.578 -24.688 -15.578 1 85.56 141 SER B CA 1
ATOM 2298 C C . SER B 1 141 ? 15.258 -24.703 -16.344 1 85.56 141 SER B C 1
ATOM 2300 O O . SER B 1 141 ? 14.633 -23.672 -16.531 1 85.56 141 SER B O 1
ATOM 2302 N N . ALA B 1 142 ? 14.969 -25.922 -16.828 1 84.38 142 ALA B N 1
ATOM 2303 C CA . ALA B 1 142 ? 13.703 -26.078 -17.531 1 84.38 142 ALA B CA 1
ATOM 2304 C C . ALA B 1 142 ? 12.516 -25.766 -16.609 1 84.38 142 ALA B C 1
ATOM 2306 O O . ALA B 1 142 ? 12.625 -25.891 -15.391 1 84.38 142 ALA B O 1
ATOM 2307 N N . GLU B 1 143 ? 11.391 -25.406 -17.25 1 85.81 143 GLU B N 1
ATOM 2308 C CA . GLU B 1 143 ? 10.18 -25.094 -16.484 1 85.81 143 GLU B CA 1
ATOM 2309 C C . GLU B 1 143 ? 9.625 -26.344 -15.805 1 85.81 143 GLU B C 1
ATOM 2311 O O . GLU B 1 143 ? 9.672 -27.438 -16.359 1 85.81 143 GLU B O 1
ATOM 2316 N N . ILE B 1 144 ? 9.125 -26.141 -14.672 1 86.38 144 ILE B N 1
ATOM 2317 C CA . ILE B 1 144 ? 8.484 -27.219 -13.93 1 86.38 144 ILE B CA 1
ATOM 2318 C C . ILE B 1 144 ? 7.082 -27.469 -14.492 1 86.38 144 ILE B C 1
ATOM 2320 O O . ILE B 1 144 ? 6.352 -26.516 -14.789 1 86.38 144 ILE B O 1
ATOM 2324 N N . SER B 1 145 ? 6.723 -28.734 -14.562 1 90.06 145 SER B N 1
ATOM 2325 C CA . SER B 1 145 ? 5.418 -29.062 -15.133 1 90.06 145 SER B CA 1
ATOM 2326 C C . SER B 1 145 ? 4.289 -28.641 -14.195 1 90.06 145 SER B C 1
ATOM 2328 O O . SER B 1 145 ? 4.457 -28.625 -12.977 1 90.06 145 SER B O 1
ATOM 2330 N N . MET B 1 146 ? 3.129 -28.438 -14.828 1 90.75 146 MET B N 1
ATOM 2331 C CA . MET B 1 146 ? 1.95 -28.078 -14.047 1 90.75 146 MET B CA 1
ATOM 2332 C C . MET B 1 146 ? 1.543 -29.203 -13.109 1 90.75 146 MET B C 1
ATOM 2334 O O . MET B 1 146 ? 1.049 -28.953 -12.008 1 90.75 146 MET B O 1
ATOM 2338 N N . LYS B 1 147 ? 1.703 -30.375 -13.586 1 89.62 147 LYS B N 1
ATOM 2339 C CA . LYS B 1 147 ? 1.392 -31.531 -12.742 1 89.62 147 LYS B CA 1
ATOM 2340 C C . LYS B 1 147 ? 2.209 -31.516 -11.453 1 89.62 147 LYS B C 1
ATOM 2342 O O . LYS B 1 147 ? 1.663 -31.688 -10.367 1 89.62 147 LYS B O 1
ATOM 2347 N N . TRP B 1 148 ? 3.479 -31.297 -11.547 1 89.81 148 TRP B N 1
ATOM 2348 C CA . TRP B 1 148 ? 4.359 -31.25 -10.383 1 89.81 148 TRP B CA 1
ATOM 2349 C C . TRP B 1 148 ? 4.055 -30.031 -9.508 1 89.81 148 TRP B C 1
ATOM 2351 O O . TRP B 1 148 ? 4.141 -30.109 -8.281 1 89.81 148 TRP B O 1
ATOM 2361 N N . LEU B 1 149 ? 3.701 -28.922 -10.07 1 89.25 149 LEU B N 1
ATOM 2362 C CA . LEU B 1 149 ? 3.354 -27.719 -9.312 1 89.25 149 LEU B CA 1
ATOM 2363 C C . LEU B 1 149 ? 2.111 -27.953 -8.461 1 89.25 149 LEU B C 1
ATOM 2365 O O . LEU B 1 149 ? 2.041 -27.5 -7.32 1 89.25 149 LEU B O 1
ATOM 2369 N N . LYS B 1 150 ? 1.182 -28.703 -8.961 1 87.62 150 LYS B N 1
ATOM 2370 C CA . LYS B 1 150 ? -0.099 -28.922 -8.297 1 87.62 150 LYS B CA 1
ATOM 2371 C C . LYS B 1 150 ? 0.026 -29.984 -7.203 1 87.62 150 LYS B C 1
ATOM 2373 O O . LYS B 1 150 ? -0.54 -29.828 -6.117 1 87.62 150 LYS B O 1
ATOM 2378 N N . GLU B 1 151 ? 0.797 -31.016 -7.465 1 87.62 151 GLU B N 1
ATOM 2379 C CA . GLU B 1 151 ? 0.701 -32.219 -6.633 1 87.62 151 GLU B CA 1
ATOM 2380 C C . GLU B 1 151 ? 1.992 -32.438 -5.855 1 87.62 151 GLU B C 1
ATOM 2382 O O . GLU B 1 151 ? 2.029 -33.281 -4.938 1 87.62 151 GLU B O 1
ATOM 2387 N N . GLY B 1 152 ? 2.945 -31.672 -6.125 1 85.31 152 GLY B N 1
ATOM 2388 C CA . GLY B 1 152 ? 4.262 -32.031 -5.613 1 85.31 152 GLY B CA 1
ATOM 2389 C C . GLY B 1 152 ? 4.844 -33.281 -6.273 1 85.31 152 GLY B C 1
ATOM 2390 O O . GLY B 1 152 ? 4.242 -33.844 -7.191 1 85.31 152 GLY B O 1
ATOM 2391 N N . ILE B 1 153 ? 6.207 -33.5 -5.996 1 81.06 153 ILE B N 1
ATOM 2392 C CA . ILE B 1 153 ? 6.875 -34.719 -6.492 1 81.06 153 ILE B CA 1
ATOM 2393 C C . ILE B 1 153 ? 6.852 -35.781 -5.414 1 81.06 153 ILE B C 1
ATOM 2395 O O . ILE B 1 153 ? 7.496 -35.656 -4.375 1 81.06 153 ILE B O 1
ATOM 2399 N N . LYS B 1 154 ? 5.707 -36.469 -5.148 1 71.56 154 LYS B N 1
ATOM 2400 C CA . LYS B 1 154 ? 5.621 -37.531 -4.152 1 71.56 154 LYS B CA 1
ATOM 2401 C C . LYS B 1 154 ? 6.52 -38.719 -4.527 1 71.56 154 LYS B C 1
ATOM 2403 O O . LYS B 1 154 ? 6.609 -39.062 -5.699 1 71.56 154 LYS B O 1
ATOM 2408 N N . GLY B 1 155 ? 7.734 -38.875 -3.895 1 55.88 155 GLY B N 1
ATOM 2409 C CA . GLY B 1 155 ? 8.547 -40.062 -4.086 1 55.88 155 GLY B CA 1
ATOM 2410 C C . GLY B 1 155 ? 7.715 -41.344 -4.25 1 55.88 155 GLY B C 1
ATOM 2411 O O . GLY B 1 155 ? 6.629 -41.438 -3.68 1 55.88 155 GLY B O 1
ATOM 2412 N N . LYS B 1 156 ? 7.977 -42.156 -5.344 1 46.75 156 LYS B N 1
ATOM 2413 C CA . LYS B 1 156 ? 7.539 -43.562 -5.395 1 46.75 156 LYS B CA 1
ATOM 2414 C C . LYS B 1 156 ? 8.039 -44.312 -4.184 1 46.75 156 LYS B C 1
ATOM 2416 O O . LYS B 1 156 ? 9.133 -44.062 -3.682 1 46.75 156 LYS B O 1
#

Sequence (312 aa):
MKPKKRILHERLAAVVASLRHGEMLFIADAGSGTSSKALYPLDSSVEYIDVEVVTGSPSFEDIVTTLVACGDFEGAIVTEDMIEVNQKDYQLLVDLLGKKNIHSMHYIPEYYEMRDRCKAVVQTGDYGVHAQAILIAGYPSAEISMKWLKEGIKGKMKPKKRILHERLAAVVASLRHGEMLFIADAGSGTSSKALYPLDSSVEYIDVEVVTGSPSFEDIVTTLVACGDFEGAIVTEDMIEVNQKDYQLLVDLLGKKNIHSMHYIPEYYEMRDRCKAVVQTGDYGVHAQAILIAGYPSAEISMKWLKEGIKGK

InterPro domains:
  IPR007721 D-ribose pyranase RbsD/L-fucose mutarotase FucU [PF05025] (4-138)
  IPR023064 D-ribose pyranase [PTHR37831] (4-138)
  IPR023750 RbsD-like superfamily [G3DSA:3.40.1650.10] (10-138)
  IPR023750 RbsD-like superfamily [SSF102546] (2-138)

Nearest PDB structures (foldseek):
  1ogc-assembly1_A  TM=9.095E-01  e=2.405E-13  Bacillus subtilis
  3e7n-assembly1_B  TM=8.192E-01  e=2.904E-11  Salmonella enterica subsp. enterica serovar Typhimurium
  3p12-assembly1_A  TM=8.120E-01  e=5.856E-10  Staphylococcus aureus subsp. aureus NCTC 8325
  2wcv-assembly1_A-2  TM=8.001E-01  e=9.716E-07  Escherichia coli
  2wcv-a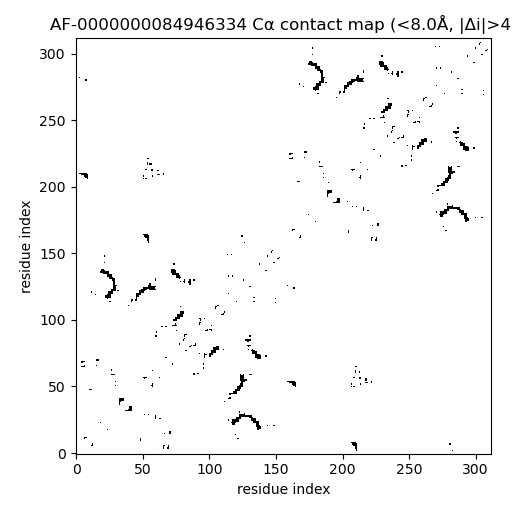ssembly1_B  TM=7.967E-01  e=1.104E-06  Escherichia coli

Radius of gyration: 21.76 Å; Cα contacts (8 Å, |Δi|>4): 624; chains: 2; bounding box: 41×74×55 Å

pLDDT: mean 94.49, std 7.61, range [46.75, 98.81]

Organism: NCBI:txid445974

Secondary structure (DSSP, 8-state):
-PPPP-B--HHHHHHHHH--TT-EEEEE-TT---STTSSSPPPTTSEEEE---BTTBS-HHHHHHHHHHHS-EEEEEEEHHHHHH-HHHHHHHHHHH-GGGEEEE-IIIIIHHHHTTSSEEEE----STT--EEEEEP-SSPPPPHHHHHH-----/-PPPP-B--HHHHHHHHH--TT-EEEEE-TT---STTSSSPPPTTSEEEE---BTTBS-HHHHHHHHHHHS-EEEEEEEHHHHHH-HHHHHHHHHHH-GGGEEEE-IIIIIHHHHTTSSEEEE----STT--EEEEEP-SSPPPPHHHHHH-----

Foldseek 3Di:
DDDDQDDPDPVVNVVQVPDDALAKEKEDEQPDDAPPPDPQHADPQAAEAEDADAAAPPALLSVVVSSLRVHAFQAKEFEPVCVVQPVPLVVSRCVSRNPVRYHYDHVPPQVVLLSNRHNYYYYYNYPDDRSMIMTGGHDPDDHDDPVCSRPNDPDD/DDDDQDDPDPVVNVVQVPDDALAKEKEDEQPDDAPPPDPQHADPQAAEAEDADAAAPPALLSVVVSSLRVHAFQAKEFEPVCVVQPVPLVVSRCVSRNPVRYHYDHVPPQVVLLSNRHNYYYYYNYPDDRSMIMTGGHDPDDHDDPVCSRPNDPDD